Protein AF-A0A3C0TKI7-F1 (afdb_monomer_lite)

Sequence (206 aa):
MKRNTVYLILVMMAVGLGTLFLMPREASPLIASHECSYCHGVHGAPGPALLKEAQVETLCLTCHGPGGTSTLKADVHTNAARSDYPPFRISCRGCHDPHDNLPNWLGGTNIKLVGSEQDTTGYARITTPNSGIRDVVYESRGTDAGEPSLHSFADNDEDGNTVYDGVCETCHTLTRHHHNNPTGDHSHHVGETCTRCHDHLDGFLR

Radius of gyration: 24.2 Å; chains: 1; bounding box: 83×35×82 Å

Structure (mmCIF, N/CA/C/O backbone):
data_AF-A0A3C0TKI7-F1
#
_entry.id   AF-A0A3C0TKI7-F1
#
loop_
_atom_site.group_PDB
_atom_site.id
_atom_site.type_symbol
_atom_site.label_atom_id
_atom_site.label_alt_id
_atom_site.label_comp_id
_atom_site.label_asym_id
_atom_site.label_entity_id
_atom_site.label_seq_id
_atom_site.pdbx_PDB_ins_code
_atom_site.Cartn_x
_atom_site.Cartn_y
_atom_site.Cartn_z
_atom_site.occupancy
_atom_site.B_iso_or_equiv
_atom_site.auth_seq_id
_atom_site.auth_comp_id
_atom_site.auth_asym_id
_atom_site.auth_atom_id
_atom_site.pdbx_PDB_model_num
ATOM 1 N N . MET A 1 1 ? 62.027 -9.434 60.470 1.00 43.53 1 MET A N 1
ATOM 2 C CA . MET A 1 1 ? 61.682 -10.076 59.180 1.00 43.53 1 MET A CA 1
ATOM 3 C C . MET A 1 1 ? 60.194 -9.877 58.926 1.00 43.53 1 MET A C 1
ATOM 5 O O . MET A 1 1 ? 59.386 -10.403 59.678 1.00 43.53 1 MET A O 1
ATOM 9 N N . LYS A 1 2 ? 59.840 -9.014 57.966 1.00 35.16 2 LYS A N 1
ATOM 10 C CA . LYS A 1 2 ? 58.458 -8.606 57.662 1.00 35.16 2 LYS A CA 1
ATOM 11 C C . LYS A 1 2 ? 57.808 -9.643 56.732 1.00 35.16 2 LYS A C 1
ATOM 13 O O . LYS A 1 2 ? 58.386 -9.965 55.700 1.00 35.16 2 LYS A O 1
ATOM 18 N N . ARG A 1 3 ? 56.635 -10.172 57.106 1.00 43.03 3 ARG A N 1
ATOM 19 C CA . ARG A 1 3 ? 55.764 -10.989 56.239 1.00 43.03 3 ARG A CA 1
ATOM 20 C C . ARG A 1 3 ? 54.950 -10.035 55.362 1.00 43.03 3 ARG A C 1
ATOM 22 O O . ARG A 1 3 ? 54.169 -9.254 55.895 1.00 43.03 3 ARG A O 1
ATOM 29 N N . ASN A 1 4 ? 55.157 -10.087 54.047 1.00 40.91 4 ASN A N 1
ATOM 30 C CA . ASN A 1 4 ? 54.335 -9.376 53.069 1.00 40.91 4 ASN A CA 1
ATOM 31 C C . ASN A 1 4 ? 53.051 -10.173 52.817 1.00 40.91 4 ASN A C 1
ATOM 33 O O . ASN A 1 4 ? 53.094 -11.272 52.266 1.00 40.91 4 ASN A O 1
ATOM 37 N N . THR A 1 5 ? 51.918 -9.609 53.220 1.00 48.53 5 THR A N 1
ATOM 38 C CA . THR A 1 5 ? 50.580 -10.103 52.886 1.00 48.53 5 THR A CA 1
ATOM 39 C C . THR A 1 5 ? 50.217 -9.607 51.488 1.00 48.53 5 THR A C 1
ATOM 41 O O . THR A 1 5 ? 50.116 -8.403 51.266 1.00 48.53 5 THR A O 1
ATOM 44 N N . VAL A 1 6 ? 50.047 -10.528 50.539 1.00 47.22 6 VAL A N 1
ATOM 45 C CA . VAL A 1 6 ? 49.522 -10.238 49.198 1.00 47.22 6 VAL A CA 1
ATOM 46 C C . VAL A 1 6 ? 47.999 -10.157 49.301 1.00 47.22 6 VAL A C 1
ATOM 48 O O . VAL A 1 6 ? 47.355 -11.133 49.678 1.00 47.22 6 VAL A O 1
ATOM 51 N N . TYR A 1 7 ? 47.426 -8.990 49.002 1.0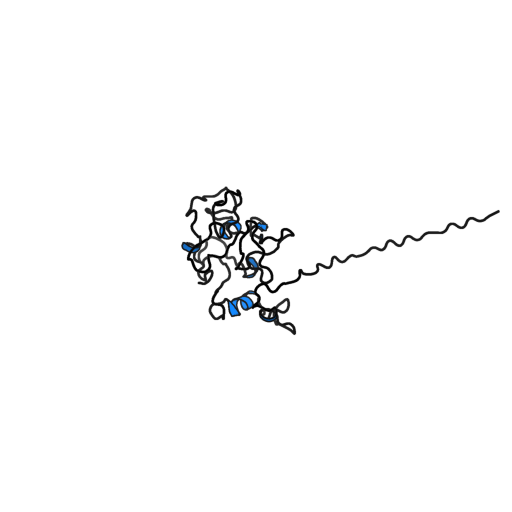0 44.41 7 TYR A N 1
ATOM 52 C CA . TYR A 1 7 ? 45.979 -8.803 48.893 1.00 44.41 7 TYR A CA 1
ATOM 53 C C . TYR A 1 7 ? 45.503 -9.314 47.529 1.00 44.41 7 TYR A C 1
ATOM 55 O O . TYR A 1 7 ? 45.918 -8.809 46.488 1.00 44.41 7 TYR A O 1
ATOM 63 N N . LEU A 1 8 ? 44.639 -10.329 47.542 1.00 42.28 8 LEU A N 1
ATOM 64 C CA . LEU A 1 8 ? 43.962 -10.849 46.359 1.00 42.28 8 LEU A CA 1
ATOM 65 C C . LEU A 1 8 ? 42.810 -9.888 46.008 1.00 42.28 8 LEU A C 1
ATOM 67 O O . LEU A 1 8 ? 41.796 -9.858 46.703 1.00 42.28 8 LEU A O 1
ATOM 71 N N . ILE A 1 9 ? 42.973 -9.066 44.970 1.00 49.12 9 ILE A N 1
ATOM 72 C CA . ILE A 1 9 ? 41.889 -8.227 44.438 1.00 49.12 9 ILE A CA 1
ATOM 73 C C . ILE A 1 9 ? 41.001 -9.120 43.570 1.00 49.12 9 ILE A C 1
ATOM 75 O O . ILE A 1 9 ? 41.398 -9.561 42.494 1.00 49.12 9 ILE A O 1
ATOM 79 N N . LEU A 1 10 ? 39.804 -9.412 44.070 1.00 42.06 10 LEU A N 1
ATOM 80 C CA . LEU A 1 10 ? 38.787 -10.195 43.380 1.00 42.06 10 LEU A CA 1
ATOM 81 C C . LEU A 1 10 ? 38.035 -9.258 42.421 1.00 42.06 10 LEU A C 1
ATOM 83 O O . LEU A 1 10 ? 37.191 -8.470 42.840 1.00 42.06 10 LEU A O 1
ATOM 87 N N . VAL A 1 11 ? 38.389 -9.295 41.135 1.00 47.41 11 VAL A N 1
ATOM 88 C CA . VAL A 1 11 ? 37.681 -8.556 40.079 1.00 47.41 11 VAL A CA 1
ATOM 89 C C . VAL A 1 11 ? 36.361 -9.277 39.805 1.00 47.41 11 VAL A C 1
ATOM 91 O O . VAL A 1 11 ? 36.330 -10.304 39.131 1.00 47.41 11 VAL A O 1
ATOM 94 N N . MET A 1 12 ? 35.263 -8.756 40.351 1.00 44.44 12 MET A N 1
ATOM 95 C CA . MET A 1 12 ? 33.914 -9.149 39.945 1.00 44.44 12 MET A CA 1
ATOM 96 C C . MET A 1 12 ? 33.647 -8.611 38.535 1.00 44.44 12 MET A C 1
ATOM 98 O O . MET A 1 12 ? 33.295 -7.447 38.361 1.00 44.44 12 MET A O 1
ATOM 102 N N . MET A 1 13 ? 33.824 -9.457 37.517 1.00 43.12 13 MET A N 1
ATOM 103 C CA . MET A 1 13 ? 33.248 -9.213 36.195 1.00 43.12 13 MET A CA 1
ATOM 104 C C . MET A 1 13 ? 31.728 -9.340 36.308 1.00 43.12 13 MET A C 1
ATOM 106 O O . MET A 1 13 ? 31.177 -10.439 36.281 1.00 43.12 13 MET A O 1
ATOM 110 N N . ALA A 1 14 ? 31.046 -8.206 36.456 1.00 47.94 14 ALA A N 1
ATOM 111 C CA . ALA A 1 14 ? 29.610 -8.129 36.259 1.00 47.94 14 ALA A CA 1
ATOM 112 C C . ALA A 1 14 ? 29.320 -8.395 34.774 1.00 47.94 14 ALA A C 1
ATOM 114 O O . ALA A 1 14 ? 29.446 -7.508 33.932 1.00 47.94 14 ALA A O 1
ATOM 115 N N . VAL A 1 15 ? 28.958 -9.637 34.446 1.00 47.38 15 VAL A N 1
ATOM 116 C CA . VAL A 1 15 ? 28.330 -9.968 33.166 1.00 47.38 15 VAL A CA 1
ATOM 117 C C . VAL A 1 15 ? 26.931 -9.367 33.217 1.00 47.38 15 VAL A C 1
ATOM 119 O O . VAL A 1 15 ? 25.979 -9.991 33.683 1.00 47.38 15 VAL A O 1
ATOM 122 N N . GLY A 1 16 ? 26.822 -8.104 32.812 1.00 45.84 16 GLY A N 1
ATOM 123 C CA . GLY A 1 16 ? 25.539 -7.486 32.535 1.00 45.84 16 GLY A CA 1
ATOM 124 C C . GL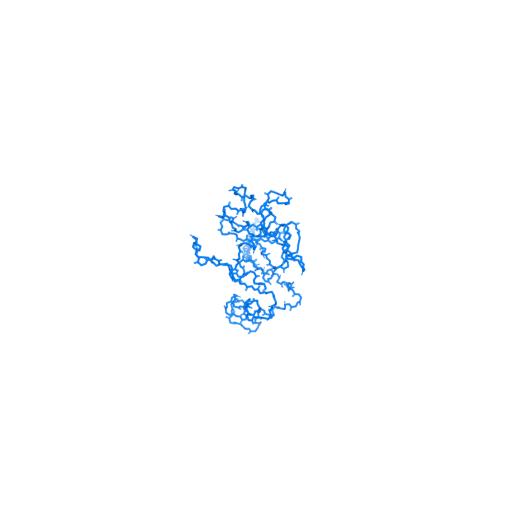Y A 1 16 ? 24.909 -8.228 31.366 1.00 45.84 16 GLY A C 1
ATOM 125 O O . GLY A 1 16 ? 25.233 -7.952 30.214 1.00 45.84 16 GLY A O 1
ATOM 126 N N . LEU A 1 17 ? 24.014 -9.173 31.657 1.00 52.97 17 LEU A N 1
ATOM 127 C CA . LEU A 1 17 ? 22.972 -9.579 30.722 1.00 52.97 17 LEU A CA 1
ATOM 128 C C . LEU A 1 17 ? 22.080 -8.354 30.503 1.00 52.97 17 LEU A C 1
ATOM 130 O O . LEU A 1 17 ? 21.022 -8.213 31.109 1.00 52.97 17 LEU A O 1
ATOM 134 N N . GLY A 1 18 ? 22.551 -7.430 29.668 1.00 47.22 18 GLY A N 1
ATOM 135 C CA . GLY A 1 18 ? 21.705 -6.440 29.036 1.00 47.22 18 GLY A CA 1
ATOM 136 C C . GLY A 1 18 ? 20.774 -7.207 28.118 1.00 47.22 18 GLY A C 1
ATOM 137 O O . GLY A 1 18 ? 21.080 -7.414 26.948 1.00 47.22 18 GLY A O 1
ATOM 138 N N . THR A 1 19 ? 19.656 -7.687 28.660 1.00 55.84 19 THR A N 1
ATOM 139 C CA . THR A 1 19 ? 18.483 -7.963 27.845 1.00 55.84 19 THR A CA 1
ATOM 140 C C . THR A 1 19 ? 18.213 -6.667 27.109 1.00 55.84 19 THR A C 1
ATOM 142 O O . THR A 1 19 ? 17.826 -5.673 27.727 1.00 55.84 19 THR A O 1
ATOM 145 N N . LEU A 1 20 ? 18.522 -6.659 25.816 1.00 55.06 20 LEU A N 1
ATOM 146 C CA . LEU A 1 20 ? 18.122 -5.616 24.898 1.00 55.06 20 LEU A CA 1
ATOM 147 C C . LEU A 1 20 ? 16.591 -5.632 24.928 1.00 55.06 20 LEU A C 1
ATOM 149 O O . LEU A 1 20 ? 15.947 -6.399 24.217 1.00 55.06 20 LEU A O 1
ATOM 153 N N . PHE A 1 21 ? 16.009 -4.884 25.865 1.00 50.72 21 PHE A N 1
ATOM 154 C CA . PHE A 1 21 ? 14.591 -4.602 25.866 1.00 50.72 21 PHE A CA 1
ATOM 155 C C . PHE A 1 21 ? 14.374 -3.781 24.605 1.00 50.72 21 PHE A C 1
ATOM 157 O O . PHE A 1 21 ? 14.676 -2.591 24.568 1.00 50.72 21 PHE A O 1
ATOM 164 N N . LEU A 1 22 ? 13.924 -4.457 23.550 1.00 51.91 22 LEU A N 1
ATOM 165 C CA . LEU A 1 22 ? 13.293 -3.828 22.405 1.00 51.91 22 LEU A CA 1
ATOM 166 C C . LEU A 1 22 ? 12.053 -3.131 22.963 1.00 51.91 22 LEU A C 1
ATOM 168 O O . LEU A 1 22 ? 10.988 -3.736 23.074 1.00 51.91 22 LEU A O 1
ATOM 172 N N . MET A 1 23 ? 12.227 -1.896 23.433 1.00 49.53 23 MET A N 1
ATOM 173 C CA . MET A 1 23 ? 11.104 -1.040 23.764 1.00 49.53 23 MET A CA 1
ATOM 174 C C . MET A 1 23 ? 10.333 -0.863 22.457 1.00 49.53 23 MET A C 1
ATOM 176 O O . MET A 1 23 ? 10.927 -0.404 21.477 1.00 49.53 23 MET A O 1
ATOM 180 N N . PRO A 1 24 ? 9.063 -1.296 22.383 1.00 56.50 24 PRO A N 1
ATOM 181 C CA . PRO A 1 24 ? 8.265 -1.006 21.208 1.00 56.50 24 PRO A CA 1
ATOM 182 C C . PRO A 1 24 ? 8.235 0.513 21.035 1.00 56.50 24 PRO A C 1
ATOM 184 O O . PRO A 1 24 ? 8.101 1.241 22.021 1.00 56.50 24 PRO A O 1
ATOM 187 N N . ARG A 1 25 ? 8.418 0.982 19.795 1.00 60.03 25 ARG A N 1
ATOM 188 C CA . ARG A 1 25 ? 8.324 2.409 19.473 1.00 60.03 25 ARG A CA 1
ATOM 189 C C . ARG A 1 25 ? 7.004 2.973 20.002 1.00 60.03 25 ARG A C 1
ATOM 191 O O . ARG A 1 25 ? 5.977 2.292 19.948 1.00 60.03 25 ARG A O 1
ATOM 198 N N . GLU A 1 26 ? 7.053 4.197 20.516 1.00 58.22 26 GLU A N 1
ATOM 199 C CA . GLU A 1 26 ? 5.871 4.961 20.920 1.00 58.22 26 GLU A CA 1
ATOM 200 C C . GLU A 1 26 ? 4.886 5.001 19.738 1.00 58.22 26 GLU A C 1
ATOM 202 O O . GLU A 1 26 ? 5.193 5.556 18.684 1.00 58.22 26 GLU A O 1
ATOM 207 N N . ALA A 1 27 ? 3.717 4.377 19.886 1.00 58.41 27 ALA A N 1
ATOM 208 C CA . ALA A 1 27 ? 2.659 4.468 18.888 1.00 58.41 27 ALA A CA 1
ATOM 209 C C . ALA A 1 27 ? 1.959 5.823 19.052 1.00 58.41 27 ALA A C 1
ATOM 211 O O . ALA A 1 27 ? 1.333 6.080 20.081 1.00 58.41 27 ALA A O 1
ATOM 212 N N . SER A 1 28 ? 2.067 6.694 18.049 1.00 57.34 28 SER A N 1
ATOM 213 C CA . SER A 1 28 ? 1.369 7.984 18.041 1.00 57.34 28 SER A CA 1
ATOM 214 C C . SER A 1 28 ? 0.007 7.852 17.349 1.00 57.34 28 SER A C 1
ATOM 216 O O . SER A 1 28 ? -0.090 7.160 16.334 1.00 57.34 28 SER A O 1
ATOM 218 N N . PRO A 1 29 ? -1.062 8.505 17.844 1.00 54.53 29 PRO A N 1
ATOM 219 C CA . PRO A 1 29 ? -2.330 8.557 17.125 1.00 54.53 29 PRO A CA 1
ATOM 220 C C . PRO A 1 29 ? -2.148 9.374 15.839 1.00 54.53 29 PRO A C 1
ATOM 222 O O . PRO A 1 29 ? -1.987 10.591 15.866 1.00 54.53 29 PRO A O 1
ATOM 225 N N . LEU A 1 30 ? -2.154 8.682 14.703 1.00 60.19 30 LEU A N 1
ATOM 226 C CA . LEU A 1 30 ? -1.836 9.245 13.381 1.00 60.19 30 LEU A CA 1
ATOM 227 C C . LEU A 1 30 ? -2.917 10.096 12.767 1.00 60.19 30 LEU A C 1
ATOM 229 O O . LEU A 1 30 ? -2.659 10.960 11.934 1.00 60.19 30 LEU A O 1
ATOM 233 N N . ILE A 1 31 ? -4.141 9.823 13.181 1.00 63.94 31 ILE A N 1
ATOM 234 C CA . ILE A 1 31 ? -5.304 10.595 12.816 1.00 63.94 31 ILE A CA 1
ATOM 235 C C . ILE A 1 31 ? -5.872 11.051 14.145 1.00 63.94 31 ILE A C 1
ATOM 237 O O . ILE A 1 31 ? -6.239 10.220 14.971 1.00 63.94 31 ILE A O 1
ATOM 241 N N . ALA A 1 32 ? -5.952 12.364 14.357 1.00 60.50 32 ALA A N 1
ATOM 242 C CA . ALA A 1 32 ? -6.434 12.938 15.614 1.00 60.50 32 ALA A CA 1
ATOM 243 C C . ALA A 1 32 ? -7.835 12.427 16.021 1.00 60.50 32 ALA A C 1
ATOM 245 O O . ALA A 1 32 ? -8.201 12.500 17.188 1.00 60.50 32 ALA A O 1
ATOM 246 N N . SER A 1 33 ? -8.612 11.895 15.068 1.00 62.78 33 SER A N 1
ATOM 247 C CA . SER A 1 33 ? -9.925 11.287 15.297 1.00 62.78 33 SER A CA 1
ATOM 248 C C . SER A 1 33 ? -9.904 9.793 15.663 1.00 62.78 33 SER A C 1
ATOM 250 O O . SER A 1 33 ? -10.943 9.276 16.063 1.00 62.78 33 SER A O 1
ATOM 252 N N . HIS A 1 34 ? -8.780 9.086 15.509 1.00 75.94 34 HIS A N 1
ATOM 253 C CA . HIS A 1 34 ? -8.651 7.655 15.805 1.00 75.94 34 HIS A CA 1
ATOM 254 C C . HIS A 1 34 ? -7.815 7.438 17.067 1.00 75.94 34 HIS A C 1
ATOM 256 O O . HIS A 1 34 ? -6.590 7.337 17.033 1.00 75.94 34 HIS A O 1
ATOM 262 N N . GLU A 1 35 ? -8.503 7.341 18.199 1.00 84.62 35 GLU A N 1
ATOM 263 C CA . GLU A 1 35 ? -7.905 6.911 19.462 1.00 84.62 35 GLU A CA 1
ATOM 264 C C . GLU A 1 35 ? -7.487 5.431 19.419 1.00 84.62 35 GLU A C 1
ATOM 266 O O . GLU A 1 35 ? -8.056 4.619 18.685 1.00 84.62 35 GLU A O 1
ATOM 271 N N . CYS A 1 36 ? -6.567 5.032 20.302 1.00 87.69 36 CYS A N 1
ATOM 272 C CA . CYS A 1 36 ? -6.122 3.638 20.434 1.00 87.69 36 CYS A CA 1
ATOM 273 C C . CYS A 1 36 ? -7.302 2.671 20.642 1.00 87.69 36 CYS A C 1
ATOM 275 O O . CYS A 1 36 ? -7.278 1.524 20.196 1.00 87.69 36 CYS A O 1
ATOM 277 N N . SER A 1 37 ? -8.356 3.154 21.306 1.00 89.38 37 SER A N 1
ATOM 278 C CA . SER A 1 37 ? -9.568 2.407 21.624 1.00 89.38 37 SER A CA 1
ATOM 279 C C . SER A 1 37 ? -10.404 2.040 20.395 1.00 89.38 37 SER A C 1
ATOM 281 O O . SER A 1 37 ? -11.243 1.152 20.499 1.00 89.38 37 SER A O 1
ATOM 283 N N . TYR A 1 38 ? -10.202 2.656 19.227 1.00 88.56 38 TYR A N 1
ATOM 284 C CA . TYR A 1 38 ? -10.913 2.261 18.004 1.00 88.56 38 TYR A CA 1
ATOM 285 C C . TYR A 1 38 ? -10.521 0.855 17.560 1.00 88.56 38 TYR A C 1
ATOM 287 O O . TYR A 1 38 ? -11.386 0.066 17.184 1.00 88.56 38 TYR A O 1
ATOM 295 N N . CYS A 1 39 ? -9.237 0.528 17.692 1.00 90.25 39 CYS A N 1
ATOM 296 C CA . CYS A 1 39 ? -8.680 -0.759 17.297 1.00 90.25 39 CYS A CA 1
ATOM 297 C C . CYS A 1 39 ? -8.507 -1.707 18.490 1.00 90.25 39 CYS A C 1
ATOM 299 O O . CYS A 1 39 ? -8.711 -2.914 18.348 1.00 90.25 39 CYS A O 1
ATOM 301 N N . HIS A 1 40 ? -8.168 -1.170 19.667 1.00 92.81 40 HIS A N 1
ATOM 302 C CA . HIS A 1 40 ? -7.791 -1.959 20.836 1.00 92.81 40 HIS A CA 1
ATOM 303 C C . HIS A 1 40 ? -8.851 -1.969 21.952 1.00 92.81 40 HIS A C 1
ATOM 305 O O . HIS A 1 40 ? -9.453 -0.951 22.292 1.00 92.81 40 HIS A O 1
ATOM 311 N N . GLY A 1 41 ? -9.053 -3.132 22.574 1.00 95.12 41 GLY A N 1
ATOM 312 C CA . GLY A 1 41 ? -9.821 -3.322 23.805 1.00 95.12 41 GLY A CA 1
ATOM 313 C C . GLY A 1 41 ? -8.902 -3.339 25.027 1.00 95.12 41 GLY A C 1
ATOM 314 O O . GLY A 1 41 ? -8.395 -4.388 25.414 1.00 95.12 41 GLY A O 1
ATOM 315 N N . VAL A 1 42 ? -8.696 -2.182 25.660 1.00 88.25 42 VAL A N 1
ATOM 316 C CA . VAL A 1 42 ? -7.666 -1.977 26.707 1.00 88.25 42 VAL A CA 1
ATOM 317 C C . VAL A 1 42 ? -7.862 -2.783 28.001 1.00 88.25 42 VAL A C 1
ATOM 319 O O . VAL A 1 42 ? -6.918 -2.950 28.764 1.00 88.25 42 VAL A O 1
ATOM 322 N N . HIS A 1 43 ? -9.062 -3.312 28.248 1.00 93.06 43 HIS A N 1
ATOM 323 C CA . HIS A 1 43 ? -9.358 -4.184 29.396 1.00 93.06 43 HIS A CA 1
ATOM 324 C C . HIS A 1 43 ? -9.515 -5.663 29.014 1.00 93.06 43 HIS A C 1
ATOM 326 O O . HIS A 1 43 ? -9.847 -6.490 29.860 1.00 93.06 43 HIS A O 1
ATOM 332 N N . GLY A 1 44 ? -9.298 -5.997 27.743 1.00 92.88 44 GLY A N 1
ATOM 333 C CA . GLY A 1 44 ? -9.510 -7.327 27.191 1.00 92.88 44 GLY A CA 1
ATOM 334 C C . GLY A 1 44 ? -10.123 -7.239 25.802 1.00 92.88 44 GLY A C 1
ATOM 335 O O . GLY A 1 44 ? -11.028 -6.440 25.555 1.00 92.88 44 GLY A O 1
ATOM 336 N N . ALA A 1 45 ? -9.621 -8.068 24.894 1.00 96.00 45 ALA A N 1
ATOM 337 C CA . ALA A 1 45 ? -10.099 -8.134 23.526 1.00 96.00 45 ALA A CA 1
ATOM 338 C C . ALA A 1 45 ? -9.911 -9.554 22.964 1.00 96.00 45 ALA A C 1
ATOM 340 O O . ALA A 1 45 ? -9.063 -10.295 23.470 1.00 96.00 45 ALA A O 1
ATOM 341 N N . PRO A 1 46 ? -10.692 -9.950 21.947 1.00 95.00 46 PRO A N 1
ATOM 342 C CA . PRO A 1 46 ? -10.620 -11.291 21.372 1.00 95.00 46 PRO A CA 1
ATOM 343 C C . PRO A 1 46 ? -9.384 -11.511 20.487 1.00 95.00 46 PRO A C 1
ATOM 345 O O . PRO A 1 46 ? -8.994 -12.657 20.274 1.00 95.00 46 PRO A O 1
ATOM 348 N N . GLY A 1 47 ? -8.788 -10.445 19.9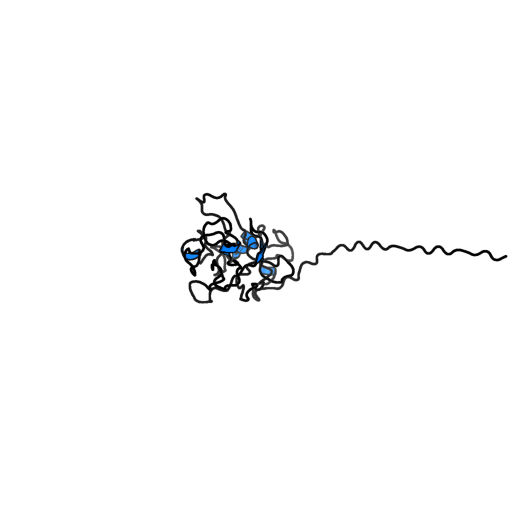48 1.00 94.25 47 GLY A N 1
ATOM 349 C CA . GLY A 1 47 ? -7.646 -10.517 19.043 1.00 94.25 47 GLY A CA 1
ATOM 350 C C . GLY A 1 47 ? -6.277 -10.438 19.724 1.00 94.25 47 GLY A C 1
ATOM 351 O O . GLY A 1 47 ? -6.158 -10.062 20.896 1.00 94.25 47 GLY A O 1
ATOM 352 N N . PRO A 1 48 ? -5.203 -10.748 18.975 1.00 90.31 48 PRO A N 1
ATOM 353 C CA . PRO A 1 48 ? -3.833 -10.571 19.451 1.00 90.31 48 PRO A CA 1
ATOM 354 C C . PRO A 1 48 ? -3.561 -9.097 19.769 1.00 90.31 48 PRO A C 1
ATOM 356 O O . PRO A 1 48 ? -4.188 -8.217 19.190 1.00 90.31 48 PRO A O 1
ATOM 359 N N . ALA A 1 49 ? -2.624 -8.818 20.681 1.00 91.12 49 ALA A N 1
ATOM 360 C CA . ALA A 1 49 ? -2.267 -7.448 21.080 1.00 91.12 49 ALA A CA 1
ATOM 361 C C . ALA A 1 49 ? -3.486 -6.567 21.443 1.00 91.12 49 ALA A C 1
ATOM 363 O O . ALA A 1 49 ? -3.503 -5.366 21.179 1.00 91.12 49 ALA A O 1
ATOM 364 N N . LEU A 1 50 ? -4.515 -7.176 22.043 1.00 94.69 50 LEU A N 1
ATOM 365 C CA . LEU A 1 50 ? -5.760 -6.519 22.439 1.00 94.69 50 LEU A CA 1
ATOM 366 C C . LEU A 1 50 ? -6.577 -5.944 21.272 1.00 94.69 50 LEU A C 1
ATOM 368 O O . LEU A 1 50 ? -7.321 -4.995 21.486 1.00 94.69 50 LEU A O 1
ATOM 372 N N . LEU A 1 51 ? -6.494 -6.484 20.055 1.00 94.38 51 LEU A N 1
ATOM 373 C CA . LEU A 1 51 ? -7.384 -6.053 18.971 1.00 94.38 51 LEU A CA 1
ATOM 374 C C . LEU A 1 51 ? -8.844 -6.442 19.253 1.00 94.38 51 LEU A C 1
ATOM 376 O O . LEU A 1 51 ? -9.131 -7.557 19.692 1.00 94.38 51 LEU A O 1
ATOM 380 N N . LYS A 1 52 ? -9.776 -5.521 18.981 1.00 95.19 52 LYS A N 1
ATOM 381 C CA . LYS A 1 52 ? -11.223 -5.709 19.206 1.00 95.19 52 LYS A CA 1
ATOM 382 C C . LYS A 1 52 ? -11.842 -6.841 18.392 1.00 95.19 52 LYS A C 1
ATOM 384 O O . LYS A 1 52 ? -12.851 -7.388 18.818 1.00 95.19 52 LYS A O 1
ATOM 389 N N . GLU A 1 53 ? -11.216 -7.210 17.282 1.00 96.31 53 GLU A N 1
ATOM 390 C CA . GLU A 1 53 ? -11.607 -8.349 16.457 1.00 96.31 53 GLU A CA 1
ATOM 391 C C . GLU A 1 53 ? -10.544 -9.444 16.509 1.00 96.31 53 GLU A C 1
ATOM 393 O O . GLU A 1 53 ? -9.353 -9.170 16.662 1.00 96.31 53 GLU A O 1
ATOM 398 N N . ALA A 1 54 ? -10.969 -10.696 16.330 1.00 95.06 54 ALA A N 1
ATOM 399 C CA . ALA A 1 54 ? -10.069 -11.851 16.353 1.00 95.06 54 ALA A CA 1
ATOM 400 C C . ALA A 1 54 ? -9.038 -11.841 15.205 1.00 95.06 54 ALA A C 1
ATOM 402 O O . ALA A 1 54 ? -7.956 -12.412 15.336 1.00 95.06 54 ALA A O 1
ATOM 403 N N . GLN A 1 55 ? -9.378 -11.201 14.082 1.00 93.44 55 GLN A N 1
ATOM 404 C CA . GLN A 1 55 ? -8.546 -11.100 12.884 1.00 93.44 55 GLN A CA 1
ATOM 405 C C . GLN A 1 55 ? -8.343 -9.630 12.509 1.00 93.44 55 GLN A C 1
ATOM 407 O O . GLN A 1 55 ? -9.271 -8.824 12.593 1.00 93.44 55 GLN A O 1
ATOM 412 N N . VAL A 1 56 ? -7.129 -9.295 12.064 1.00 90.56 56 VAL A N 1
ATOM 413 C CA . VAL A 1 56 ? -6.743 -7.924 11.694 1.00 90.56 56 VAL A CA 1
ATOM 414 C C . VAL A 1 56 ? -7.617 -7.403 10.557 1.00 90.56 56 VAL A C 1
ATOM 416 O O . VAL A 1 56 ? -8.117 -6.288 10.624 1.00 90.56 56 VAL A O 1
ATOM 419 N N . GLU A 1 57 ? -7.834 -8.211 9.525 1.00 91.12 57 GLU A N 1
ATOM 420 C CA . GLU A 1 57 ? -8.625 -7.818 8.363 1.00 91.12 57 GLU A CA 1
ATOM 421 C C . GLU A 1 57 ? -10.075 -7.557 8.751 1.00 91.12 57 GLU A C 1
ATOM 423 O O . GLU A 1 57 ? -10.652 -6.567 8.314 1.00 91.12 57 GLU A O 1
ATOM 428 N N . THR A 1 58 ? -10.649 -8.391 9.625 1.00 93.12 58 THR A N 1
ATOM 429 C CA . THR A 1 58 ? -11.996 -8.157 10.153 1.00 93.12 58 THR A CA 1
ATOM 430 C C . THR A 1 58 ? -12.073 -6.804 10.845 1.00 93.12 58 THR A C 1
ATOM 432 O O . THR A 1 58 ? -13.000 -6.054 10.557 1.00 93.12 58 THR A O 1
ATOM 435 N N . LEU A 1 59 ? -11.078 -6.450 11.670 1.00 93.56 59 LEU A N 1
ATOM 436 C CA . LEU A 1 59 ? -11.019 -5.143 12.324 1.00 93.56 59 LEU A CA 1
ATOM 437 C C . LEU A 1 59 ? -11.041 -3.998 11.310 1.00 93.56 59 LEU A C 1
ATOM 439 O O . LEU A 1 59 ? -11.896 -3.119 11.405 1.00 93.56 59 LEU A O 1
ATOM 443 N N . CYS A 1 60 ? -10.138 -4.020 10.326 1.00 91.31 60 CYS A N 1
ATOM 444 C CA . CYS A 1 60 ? -10.057 -2.981 9.298 1.00 91.31 60 CYS A CA 1
ATOM 445 C C . CYS A 1 60 ? -11.381 -2.861 8.528 1.00 91.31 60 CYS A C 1
ATOM 447 O O . CYS A 1 60 ? -11.885 -1.759 8.296 1.00 91.31 60 CYS A O 1
ATOM 449 N N . LEU A 1 61 ? -11.980 -4.002 8.181 1.00 91.38 61 LEU A N 1
ATOM 450 C CA . LEU A 1 61 ? -13.202 -4.072 7.389 1.00 91.38 61 LEU A CA 1
ATOM 451 C C . LEU A 1 61 ? -14.472 -3.713 8.176 1.00 91.38 61 LEU A C 1
ATOM 453 O O . LEU A 1 61 ? -15.484 -3.412 7.544 1.00 91.38 61 LEU A O 1
ATOM 457 N N . THR A 1 62 ? -14.437 -3.638 9.513 1.00 92.50 62 THR A N 1
ATOM 458 C CA . THR A 1 62 ? -15.573 -3.098 10.291 1.00 92.50 62 THR A CA 1
ATOM 459 C C . THR A 1 62 ? -15.910 -1.655 9.904 1.00 92.50 62 THR A C 1
ATOM 461 O O . THR A 1 62 ? -17.078 -1.271 9.914 1.00 92.50 62 THR A O 1
ATOM 464 N N . CYS A 1 63 ? -14.903 -0.872 9.502 1.00 90.44 63 CYS A N 1
ATOM 465 C CA . CYS A 1 63 ? -15.065 0.505 9.040 1.00 90.44 63 CYS A CA 1
ATOM 466 C C . CYS A 1 63 ? -14.869 0.625 7.525 1.00 90.44 63 CYS A C 1
ATOM 468 O O . CYS A 1 63 ? -15.678 1.263 6.850 1.00 90.44 63 CYS A O 1
ATOM 470 N N . HIS A 1 64 ? -13.820 0.006 6.983 1.00 88.88 64 HIS A N 1
ATOM 471 C CA . HIS A 1 64 ? -13.424 0.149 5.578 1.00 88.88 64 HIS A CA 1
ATOM 472 C C . HIS A 1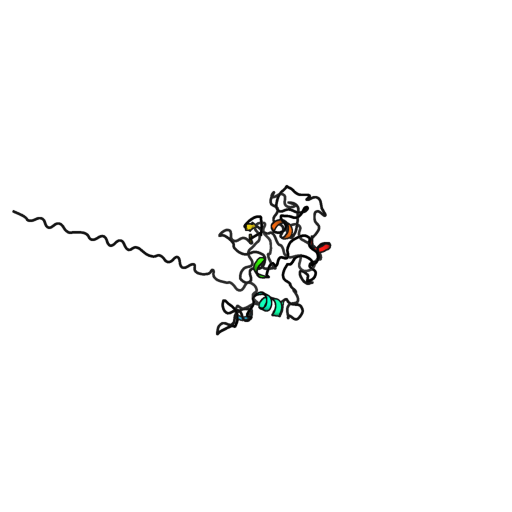 64 ? -14.061 -0.885 4.643 1.00 88.88 64 HIS A C 1
ATOM 474 O O . HIS A 1 64 ? -13.967 -0.744 3.430 1.00 88.88 64 HIS A O 1
ATOM 480 N N . GLY A 1 65 ? -14.744 -1.900 5.172 1.00 89.06 65 GLY A N 1
ATOM 481 C CA . GLY A 1 65 ? -15.441 -2.883 4.352 1.00 89.06 65 GLY A CA 1
ATOM 482 C C . GLY A 1 65 ? -16.748 -2.339 3.760 1.00 89.06 65 GLY A C 1
ATOM 483 O O . GLY A 1 65 ? -17.200 -1.243 4.130 1.00 89.06 65 GLY A O 1
ATOM 484 N N . PRO A 1 66 ? -17.414 -3.120 2.890 1.00 85.50 66 PRO A N 1
ATOM 485 C CA . PRO A 1 66 ? -18.630 -2.701 2.187 1.00 85.50 66 PRO A CA 1
ATOM 486 C C . PRO A 1 66 ? -19.744 -2.187 3.111 1.00 85.50 66 PRO A C 1
ATOM 488 O O . PRO A 1 66 ? -20.414 -1.210 2.789 1.00 85.50 66 PRO A O 1
ATOM 491 N N . GLY A 1 67 ? -19.909 -2.807 4.285 1.00 87.31 67 GLY A N 1
ATOM 492 C CA . GLY A 1 67 ? -20.899 -2.415 5.297 1.00 87.31 67 GLY A CA 1
ATOM 493 C C . GLY A 1 67 ? -20.378 -1.487 6.398 1.00 87.31 67 GLY A C 1
ATOM 494 O O . GLY A 1 67 ? -21.126 -1.172 7.320 1.00 87.31 67 GLY A O 1
ATOM 495 N N . GLY A 1 68 ? -19.106 -1.086 6.349 1.00 88.88 68 GLY A N 1
ATOM 496 C CA . GLY A 1 68 ? -18.495 -0.272 7.396 1.00 88.88 68 GLY A CA 1
ATOM 497 C C . GLY A 1 68 ? -18.848 1.216 7.320 1.00 88.88 68 GLY A C 1
ATOM 498 O O . GLY A 1 68 ? -19.472 1.684 6.367 1.00 88.88 68 GLY A O 1
ATOM 499 N N . THR A 1 69 ? -18.429 1.984 8.322 1.00 88.19 69 THR A N 1
ATOM 500 C CA . THR A 1 69 ? -18.762 3.414 8.468 1.00 88.19 69 THR A CA 1
ATOM 501 C C . THR A 1 69 ? -17.886 4.370 7.652 1.00 88.19 69 THR A C 1
ATOM 503 O O . THR A 1 69 ? -18.296 5.504 7.415 1.00 88.19 69 THR A O 1
ATOM 506 N N . SER A 1 70 ? -16.696 3.950 7.212 1.00 84.06 70 SER A N 1
ATOM 507 C CA . SER A 1 70 ? -15.769 4.794 6.445 1.00 84.06 70 SER A CA 1
ATOM 508 C C . SER A 1 70 ? -16.281 5.032 5.025 1.00 84.06 70 SER A C 1
ATOM 510 O O . SER A 1 70 ? -16.785 4.104 4.391 1.00 84.06 70 SER A O 1
ATOM 512 N N . THR A 1 71 ? -16.092 6.242 4.496 1.00 80.81 71 THR A N 1
ATOM 513 C CA . THR A 1 71 ? -16.275 6.540 3.064 1.00 80.81 71 THR A CA 1
ATOM 514 C C . THR A 1 71 ? -15.104 6.053 2.217 1.00 80.81 71 THR A C 1
ATOM 516 O O . THR A 1 71 ? -15.277 5.776 1.041 1.00 80.81 71 THR A O 1
ATOM 519 N N . LEU A 1 72 ? -13.920 5.913 2.816 1.00 78.94 72 LEU A N 1
ATOM 520 C CA . LEU A 1 72 ? -12.756 5.305 2.183 1.00 78.94 72 LEU A CA 1
ATOM 521 C C . LEU A 1 72 ? -12.882 3.801 2.342 1.00 78.94 72 LEU A C 1
ATOM 523 O O . LEU A 1 72 ? -12.569 3.267 3.409 1.00 78.94 72 LEU A O 1
ATOM 527 N N . LYS A 1 73 ? -13.401 3.131 1.329 1.00 82.06 73 LYS A N 1
ATOM 528 C CA . LYS A 1 73 ? -13.562 1.689 1.353 1.00 82.06 73 LYS A CA 1
ATOM 529 C C . LYS A 1 73 ? -12.230 1.005 0.989 1.00 82.06 73 LYS A C 1
ATOM 531 O O . LYS A 1 73 ? -11.372 1.608 0.350 1.00 82.06 73 LYS A O 1
ATOM 536 N N . ALA A 1 74 ? -12.020 -0.232 1.433 1.00 81.38 74 ALA A N 1
ATOM 537 C CA . ALA A 1 74 ? -10.805 -0.995 1.149 1.00 81.38 74 ALA A CA 1
ATOM 538 C C . ALA A 1 74 ? -11.068 -2.502 1.065 1.00 81.38 74 ALA A C 1
ATOM 540 O O . ALA A 1 74 ? -12.004 -3.005 1.688 1.00 81.38 74 ALA A O 1
ATOM 541 N N . ASP A 1 75 ? -10.175 -3.206 0.372 1.00 83.31 75 ASP A N 1
ATOM 542 C CA . ASP A 1 75 ? -10.062 -4.660 0.422 1.00 83.31 75 ASP A CA 1
ATOM 543 C C . ASP A 1 75 ? -8.587 -5.108 0.398 1.00 83.31 75 ASP A C 1
ATOM 545 O O . ASP A 1 75 ? -7.663 -4.307 0.233 1.00 83.31 75 ASP A O 1
ATOM 549 N N . VAL A 1 76 ? -8.359 -6.399 0.624 1.00 84.56 76 VAL A N 1
ATOM 550 C CA . VAL A 1 76 ? -7.062 -7.065 0.502 1.00 84.56 76 VAL A CA 1
ATOM 551 C C . VAL A 1 76 ? -6.654 -7.229 -0.958 1.00 84.56 76 VAL A C 1
ATOM 553 O O . VAL A 1 76 ? -7.474 -7.485 -1.835 1.00 84.56 76 VAL A O 1
ATOM 556 N N . HIS A 1 77 ? -5.353 -7.156 -1.227 1.00 83.19 77 HIS A N 1
ATOM 557 C CA . HIS A 1 77 ? -4.845 -7.363 -2.579 1.00 83.19 77 HIS A CA 1
ATOM 558 C C . HIS A 1 77 ? -4.691 -8.866 -2.838 1.00 83.19 77 HIS A C 1
ATOM 560 O O . HIS A 1 77 ? -3.944 -9.563 -2.143 1.00 83.19 77 HIS A O 1
ATOM 566 N N . THR A 1 78 ? -5.381 -9.361 -3.861 1.00 83.25 78 THR A N 1
ATOM 567 C CA . THR A 1 78 ? -5.267 -10.735 -4.365 1.00 83.25 78 THR A CA 1
ATOM 568 C C . THR A 1 78 ? -5.097 -10.727 -5.881 1.00 83.25 78 THR A C 1
ATOM 570 O O . THR A 1 78 ? -5.299 -9.704 -6.535 1.00 83.25 78 THR A O 1
ATOM 573 N N . ASN A 1 79 ? -4.699 -11.857 -6.463 1.00 77.38 79 ASN A N 1
ATOM 574 C CA . ASN A 1 79 ? -4.696 -11.999 -7.914 1.00 77.38 79 ASN A CA 1
ATOM 575 C C . ASN A 1 79 ? -6.127 -12.162 -8.459 1.00 77.38 79 ASN A C 1
ATOM 577 O O . ASN A 1 79 ? -7.022 -12.673 -7.791 1.00 77.38 79 ASN A O 1
ATOM 581 N N . ALA A 1 80 ? -6.335 -11.782 -9.722 1.00 73.88 80 ALA A N 1
ATOM 582 C CA . ALA A 1 80 ? -7.598 -12.042 -10.406 1.00 73.88 80 ALA A CA 1
ATOM 583 C C . ALA A 1 80 ? -7.905 -13.552 -10.457 1.00 73.88 80 ALA A C 1
ATOM 585 O O . ALA A 1 80 ? -6.998 -14.373 -10.611 1.00 73.88 80 ALA A O 1
ATOM 586 N N . ALA A 1 81 ? -9.193 -13.916 -10.442 1.00 70.25 81 ALA A N 1
ATOM 587 C CA . ALA A 1 81 ? -9.683 -15.303 -10.394 1.00 70.25 81 ALA A CA 1
ATOM 588 C C . ALA A 1 81 ? -9.203 -16.234 -11.537 1.00 70.25 81 ALA A C 1
ATOM 590 O O . ALA A 1 81 ? -9.492 -17.429 -11.518 1.00 70.25 81 ALA A O 1
ATOM 591 N N . ARG A 1 82 ? -8.502 -15.706 -12.549 1.00 73.00 82 ARG A N 1
ATOM 592 C CA . ARG A 1 82 ? -7.929 -16.443 -13.692 1.00 73.00 82 ARG A CA 1
ATOM 593 C C . ARG A 1 82 ? -6.476 -16.057 -13.982 1.00 73.00 82 ARG A C 1
ATOM 595 O O . ARG A 1 82 ? -6.050 -16.090 -15.129 1.00 73.00 82 ARG A O 1
ATOM 602 N N . SER A 1 83 ? -5.744 -15.616 -12.967 1.00 76.94 83 SER A N 1
ATOM 603 C CA . SER A 1 83 ? -4.319 -15.331 -13.111 1.00 76.94 83 SER A CA 1
ATOM 604 C C . SER A 1 83 ? -3.538 -16.605 -13.451 1.00 76.94 83 SER A C 1
ATOM 606 O O . SER A 1 83 ? -3.802 -17.661 -12.878 1.00 76.94 83 SER A O 1
ATOM 608 N N . ASP A 1 84 ? -2.543 -16.483 -14.331 1.00 81.44 84 ASP A N 1
ATOM 609 C CA . ASP A 1 84 ? -1.569 -17.549 -14.614 1.00 81.44 84 ASP A CA 1
ATOM 610 C C . ASP A 1 84 ? -0.585 -17.779 -13.447 1.00 81.44 84 ASP A C 1
ATOM 612 O O . ASP A 1 84 ? 0.183 -18.741 -13.448 1.00 81.44 84 ASP A O 1
ATOM 616 N N . TYR A 1 85 ? -0.602 -16.901 -12.437 1.00 77.31 85 TYR A N 1
ATOM 617 C CA . TYR A 1 85 ? 0.229 -16.999 -11.241 1.00 77.31 85 TYR A CA 1
ATOM 618 C C . TYR A 1 85 ? -0.539 -17.630 -10.070 1.00 77.31 85 TYR A C 1
ATOM 620 O O . TYR A 1 85 ? -1.756 -17.438 -9.957 1.00 77.31 85 TYR A O 1
ATOM 628 N N . PRO A 1 86 ? 0.156 -18.342 -9.156 1.00 83.12 86 PRO A N 1
ATOM 629 C CA . PRO A 1 86 ? -0.462 -18.893 -7.956 1.00 83.12 86 PRO A CA 1
ATOM 630 C C . PRO A 1 86 ? -1.226 -17.834 -7.146 1.00 83.12 86 PRO A C 1
ATOM 632 O O . PRO A 1 86 ? -0.778 -16.686 -7.074 1.00 83.12 86 PRO A O 1
ATOM 635 N N . PRO A 1 87 ? -2.346 -18.210 -6.498 1.00 79.75 87 PRO A N 1
ATOM 636 C CA . PRO A 1 87 ? -3.065 -17.318 -5.603 1.00 79.75 87 PRO A CA 1
ATOM 637 C C . PRO A 1 87 ? -2.163 -16.716 -4.532 1.00 79.75 87 PRO A C 1
ATOM 639 O O . PRO A 1 87 ? -1.404 -17.430 -3.874 1.00 79.75 87 PRO A O 1
ATOM 642 N N . PHE A 1 88 ? -2.290 -15.408 -4.328 1.00 81.06 88 PHE A N 1
ATOM 643 C CA . PHE A 1 88 ? -1.644 -14.702 -3.230 1.00 81.06 88 PHE A CA 1
ATOM 644 C C . PHE A 1 88 ? -2.647 -13.810 -2.505 1.00 81.06 88 PHE A C 1
ATOM 646 O O . PHE A 1 88 ? -3.715 -13.485 -3.026 1.00 81.06 88 PHE A O 1
ATOM 653 N N . ARG A 1 89 ? -2.280 -13.411 -1.288 1.00 84.62 89 ARG A N 1
ATOM 654 C CA . ARG A 1 89 ? -3.036 -12.468 -0.470 1.00 84.62 89 ARG A CA 1
ATOM 655 C C . ARG A 1 89 ? -2.066 -11.541 0.246 1.00 84.62 89 ARG A C 1
ATOM 657 O O . ARG A 1 89 ? -1.243 -12.012 1.027 1.00 84.62 89 ARG A O 1
ATOM 664 N N . ILE A 1 90 ? -2.200 -10.241 0.017 1.00 85.25 90 ILE A N 1
ATOM 665 C CA . ILE A 1 90 ? -1.549 -9.206 0.822 1.00 85.25 90 ILE A CA 1
ATOM 666 C C . ILE A 1 90 ? -2.612 -8.645 1.765 1.00 85.25 90 ILE A C 1
ATOM 668 O O . ILE A 1 90 ? -3.645 -8.138 1.326 1.00 85.25 90 ILE A O 1
ATOM 672 N N . SER A 1 91 ? -2.380 -8.794 3.070 1.00 88.19 91 SER A N 1
ATOM 673 C CA . SER A 1 91 ? -3.269 -8.259 4.103 1.00 88.19 91 SER A CA 1
ATOM 674 C C . SER A 1 91 ? -3.193 -6.735 4.168 1.00 88.19 91 SER A C 1
ATOM 676 O O . SER A 1 91 ? -2.250 -6.130 3.663 1.00 88.19 91 SER A O 1
ATOM 678 N N . CYS A 1 92 ? -4.141 -6.104 4.867 1.00 89.19 92 CYS A N 1
ATOM 679 C CA . CYS A 1 92 ? -4.147 -4.652 5.076 1.00 89.19 92 CYS A CA 1
ATOM 680 C C . CYS A 1 92 ? -2.793 -4.157 5.620 1.00 89.19 92 CYS A C 1
ATOM 682 O O . CYS A 1 92 ? -2.241 -3.182 5.127 1.00 89.19 92 CYS A O 1
ATOM 684 N N . ARG A 1 93 ? -2.213 -4.894 6.579 1.00 89.00 93 ARG A N 1
ATOM 685 C CA . ARG A 1 93 ? -0.908 -4.589 7.192 1.00 89.00 93 ARG A CA 1
ATOM 686 C C . ARG A 1 93 ? 0.307 -4.967 6.344 1.00 89.00 93 ARG A C 1
ATOM 688 O O . ARG A 1 93 ? 1.428 -4.675 6.739 1.00 89.00 93 ARG A O 1
ATOM 695 N N . GLY A 1 94 ? 0.101 -5.638 5.213 1.00 87.44 94 GLY A N 1
ATOM 696 C CA . GLY A 1 94 ? 1.164 -5.871 4.239 1.00 87.44 94 GLY A CA 1
ATOM 697 C C . GLY A 1 94 ? 1.590 -4.583 3.535 1.00 87.44 94 GLY A C 1
ATOM 698 O O . GLY A 1 94 ? 2.741 -4.473 3.124 1.00 87.44 94 GLY A O 1
ATOM 699 N N . CYS A 1 95 ? 0.683 -3.605 3.449 1.00 86.44 95 CYS A N 1
ATOM 700 C CA . CYS A 1 95 ? 0.959 -2.296 2.865 1.00 86.44 95 CYS A CA 1
ATOM 701 C C . CYS A 1 95 ? 0.751 -1.147 3.846 1.00 86.44 95 CYS A C 1
ATOM 703 O O . CYS A 1 95 ? 1.428 -0.144 3.689 1.00 86.44 95 CYS A O 1
ATOM 705 N N . HIS A 1 96 ? -0.153 -1.260 4.822 1.00 88.38 96 HIS A N 1
ATOM 706 C CA . HIS A 1 96 ? -0.509 -0.150 5.703 1.00 88.38 96 HIS A CA 1
ATOM 707 C C . HIS A 1 96 ? 0.038 -0.304 7.122 1.00 88.38 96 HIS A C 1
ATOM 709 O O . HIS A 1 96 ? -0.146 -1.352 7.750 1.00 88.38 96 HIS A O 1
ATOM 715 N N . ASP A 1 97 ? 0.616 0.760 7.671 1.00 88.06 97 ASP A N 1
ATOM 716 C CA . ASP A 1 97 ? 0.971 0.839 9.084 1.00 88.06 97 ASP A CA 1
ATOM 717 C C . ASP A 1 97 ? -0.096 1.627 9.865 1.00 88.06 97 ASP A C 1
ATOM 719 O O . ASP A 1 97 ? -0.169 2.848 9.776 1.00 88.06 97 ASP A O 1
ATOM 723 N N . PRO A 1 98 ? -0.949 0.974 10.677 1.00 85.88 98 PRO A N 1
ATOM 724 C CA . PRO A 1 98 ? -1.951 1.687 11.469 1.00 85.88 98 PRO A CA 1
ATOM 725 C C . PRO A 1 98 ? -1.332 2.530 12.597 1.00 85.88 98 PRO A C 1
ATOM 727 O O . PRO A 1 98 ? -2.052 3.279 13.257 1.00 85.88 98 PRO A O 1
ATOM 730 N N . HIS A 1 99 ? -0.030 2.371 12.850 1.00 84.75 99 HIS A N 1
ATOM 731 C CA . HIS A 1 99 ? 0.745 3.081 13.857 1.00 84.75 99 HIS A CA 1
ATOM 732 C C . HIS A 1 99 ? 1.842 3.962 13.245 1.00 84.75 99 HIS A C 1
ATOM 734 O O . HIS A 1 99 ? 2.623 4.521 14.015 1.00 84.75 99 HIS A O 1
ATOM 740 N N . ASP A 1 100 ? 1.898 4.149 11.919 1.00 80.12 100 ASP A N 1
ATOM 741 C CA . ASP A 1 100 ? 2.720 5.213 11.339 1.00 80.12 100 ASP A CA 1
ATOM 742 C C . ASP A 1 100 ? 2.214 5.790 10.003 1.00 80.12 100 ASP A C 1
ATOM 744 O O . ASP A 1 100 ? 1.468 5.167 9.259 1.00 80.12 100 ASP A O 1
ATOM 748 N N . ASN A 1 101 ? 2.631 7.016 9.702 1.00 79.75 101 ASN A N 1
ATOM 749 C CA . ASN A 1 101 ? 2.383 7.743 8.463 1.00 79.75 101 ASN A CA 1
ATOM 750 C C . ASN A 1 101 ? 3.724 8.346 8.077 1.00 79.75 101 ASN A C 1
ATOM 752 O O . ASN A 1 101 ? 3.939 9.561 8.121 1.00 79.75 101 ASN A O 1
ATOM 756 N N . LEU A 1 102 ? 4.654 7.445 7.792 1.00 81.56 102 LEU A N 1
ATOM 757 C CA . LEU A 1 102 ? 6.008 7.833 7.472 1.00 81.56 102 LEU A CA 1
ATOM 758 C C . LEU A 1 102 ? 5.997 8.634 6.176 1.00 81.56 102 LEU A C 1
ATOM 760 O O . LEU A 1 102 ? 5.262 8.284 5.242 1.00 81.56 102 LEU A O 1
ATOM 764 N N . PRO A 1 103 ? 6.815 9.690 6.094 1.00 82.50 103 PRO A N 1
ATOM 765 C CA . PRO A 1 103 ? 7.016 10.374 4.835 1.00 82.50 103 PRO A CA 1
ATOM 766 C C . PRO A 1 103 ? 7.605 9.399 3.812 1.00 82.50 103 PRO A C 1
ATOM 768 O O . PRO A 1 103 ? 8.359 8.484 4.153 1.00 82.50 103 PRO A O 1
ATOM 771 N N . ASN A 1 104 ? 7.276 9.610 2.542 1.00 83.31 104 ASN A N 1
ATOM 772 C CA . ASN A 1 104 ? 8.039 8.984 1.471 1.00 83.31 104 ASN A CA 1
ATOM 773 C C . ASN A 1 104 ? 9.415 9.682 1.347 1.00 83.31 104 ASN A C 1
ATOM 775 O O . ASN A 1 104 ? 9.607 10.796 1.846 1.00 83.31 104 ASN A O 1
ATOM 779 N N . TRP A 1 105 ? 10.377 9.022 0.706 1.00 83.88 105 TRP A N 1
ATOM 780 C CA . TRP A 1 105 ? 11.768 9.481 0.638 1.00 83.88 105 TRP A CA 1
ATOM 781 C C . TRP A 1 105 ? 12.015 10.640 -0.351 1.00 83.88 105 TRP A C 1
ATOM 783 O O . TRP A 1 105 ? 13.004 11.357 -0.196 1.00 83.88 105 TRP A O 1
ATOM 793 N N . LEU A 1 106 ? 11.108 10.867 -1.312 1.00 80.62 106 LEU A N 1
ATOM 794 C CA . LEU A 1 106 ? 11.115 12.021 -2.228 1.00 80.62 106 LEU A CA 1
ATOM 795 C C . LEU A 1 106 ? 10.466 13.281 -1.634 1.00 80.62 106 LEU A C 1
ATOM 797 O O . LEU A 1 106 ? 10.595 14.379 -2.175 1.00 80.62 106 LEU A O 1
ATOM 801 N N . GLY A 1 107 ? 9.799 13.142 -0.489 1.00 74.75 107 GLY A N 1
ATOM 802 C CA . GLY A 1 107 ? 8.908 14.155 0.053 1.00 74.75 107 GLY A CA 1
ATOM 803 C C . GLY A 1 107 ? 7.487 14.016 -0.503 1.00 74.75 107 GLY A C 1
ATOM 804 O O . GLY A 1 107 ? 7.254 13.639 -1.642 1.00 74.75 107 GLY A O 1
ATOM 805 N N . GLY A 1 108 ? 6.496 14.301 0.338 1.00 71.00 108 GLY A N 1
ATOM 806 C CA . GLY A 1 108 ? 5.085 14.151 -0.011 1.00 71.00 108 GLY A CA 1
ATOM 807 C C . GLY A 1 108 ? 4.259 13.700 1.185 1.00 71.00 108 GLY A C 1
ATOM 808 O O . GLY A 1 108 ? 4.787 13.424 2.263 1.00 71.00 108 GLY A O 1
ATOM 809 N N . THR A 1 109 ? 2.934 13.673 1.027 1.00 69.38 109 THR A N 1
ATOM 810 C CA . THR A 1 109 ? 2.028 13.264 2.110 1.00 69.38 109 THR A CA 1
ATOM 811 C C . THR A 1 109 ? 1.530 11.843 1.897 1.00 69.38 109 THR A C 1
ATOM 813 O O . THR A 1 109 ? 0.716 11.586 1.009 1.00 69.38 109 THR A O 1
ATOM 816 N N . ASN A 1 110 ? 1.932 10.941 2.786 1.00 76.00 110 ASN A N 1
ATOM 817 C CA . ASN A 1 110 ? 1.463 9.563 2.829 1.00 76.00 110 ASN A CA 1
ATOM 818 C C . ASN A 1 110 ? 0.091 9.449 3.540 1.00 76.00 110 ASN A C 1
ATOM 820 O O . ASN A 1 110 ? -0.128 8.749 4.521 1.00 76.00 110 ASN A O 1
ATOM 824 N N . ILE A 1 111 ? -0.930 10.133 3.024 1.00 71.06 111 ILE A N 1
ATOM 825 C CA . ILE A 1 111 ? -2.263 10.172 3.666 1.00 71.06 111 ILE A CA 1
ATOM 826 C C . ILE A 1 111 ? -2.969 8.805 3.782 1.00 71.06 111 ILE A C 1
ATOM 828 O O . ILE A 1 111 ? -4.077 8.727 4.314 1.00 71.06 111 ILE A O 1
ATOM 832 N N . LYS A 1 112 ? -2.389 7.746 3.209 1.00 77.31 112 LYS A N 1
ATOM 833 C CA . LYS A 1 112 ? -2.934 6.389 3.208 1.00 77.31 112 LYS A CA 1
ATOM 834 C C . LYS A 1 112 ? -2.178 5.445 4.137 1.00 77.31 112 LYS A C 1
ATOM 836 O O . LYS A 1 112 ? -2.506 4.266 4.126 1.00 77.31 112 LYS A O 1
ATOM 841 N N . LEU A 1 113 ? -1.241 5.929 4.956 1.00 83.31 113 LEU A N 1
ATOM 842 C CA . LEU A 1 113 ? -0.497 5.096 5.911 1.00 83.31 113 LEU A CA 1
ATOM 843 C C . LEU A 1 113 ? 0.288 3.964 5.224 1.00 83.31 113 LEU A C 1
ATOM 845 O O . LEU A 1 113 ? 0.401 2.875 5.770 1.00 83.31 113 LEU A O 1
ATOM 849 N N . VAL A 1 114 ? 0.724 4.165 3.980 1.00 85.62 114 VAL A N 1
ATOM 850 C CA . VAL A 1 114 ? 1.403 3.149 3.168 1.00 85.62 114 VAL A CA 1
ATOM 851 C C . VAL A 1 114 ? 2.863 3.025 3.598 1.00 85.62 114 VAL A C 1
ATOM 853 O O . VAL A 1 114 ? 3.553 4.019 3.777 1.00 85.62 114 VAL A O 1
ATOM 856 N N . GLY A 1 115 ? 3.355 1.800 3.714 1.00 87.88 115 GLY A N 1
ATOM 857 C CA . GLY A 1 115 ? 4.690 1.492 4.199 1.00 87.88 115 GLY A CA 1
ATOM 858 C C . GLY A 1 115 ? 4.779 1.476 5.721 1.00 87.88 115 GLY A C 1
ATOM 859 O O . GLY A 1 115 ? 3.892 1.923 6.439 1.00 87.88 115 GLY A O 1
ATOM 860 N N . SER A 1 116 ? 5.882 0.921 6.203 1.00 86.38 116 SER A N 1
ATOM 861 C CA . SER A 1 116 ? 6.253 0.885 7.614 1.00 86.38 116 SER A CA 1
ATOM 862 C C . SER A 1 116 ? 7.737 1.205 7.749 1.00 86.38 116 SER A C 1
ATOM 864 O O . SER A 1 116 ? 8.494 1.051 6.788 1.00 86.38 116 SER A O 1
ATOM 866 N N . GLU A 1 117 ? 8.180 1.579 8.945 1.00 77.94 117 GLU A N 1
ATOM 867 C CA . GLU A 1 117 ? 9.599 1.804 9.213 1.00 77.94 117 GLU A CA 1
ATOM 868 C C . GLU A 1 117 ? 10.268 0.428 9.309 1.00 77.94 117 GLU A C 1
ATOM 870 O O . GLU A 1 117 ? 10.144 -0.275 10.312 1.00 77.94 117 GLU A O 1
ATOM 875 N N . GLN A 1 118 ? 10.895 -0.007 8.216 1.00 81.50 118 GLN A N 1
ATOM 876 C CA . GLN A 1 118 ? 11.592 -1.298 8.144 1.00 81.50 118 GLN A CA 1
ATOM 877 C C . GLN A 1 118 ? 13.065 -1.186 8.585 1.00 81.50 118 GLN A C 1
ATOM 879 O O . GLN A 1 118 ? 13.754 -2.199 8.710 1.00 81.50 118 GLN A O 1
ATOM 884 N N . ASP A 1 119 ? 13.553 0.035 8.818 1.00 80.75 119 ASP A N 1
ATOM 885 C CA . ASP A 1 119 ? 14.908 0.374 9.254 1.00 80.75 119 ASP A CA 1
ATOM 886 C C . ASP A 1 119 ? 14.962 1.792 9.845 1.00 80.75 119 ASP A C 1
ATOM 888 O O . ASP A 1 119 ? 13.975 2.505 9.848 1.00 80.75 119 ASP A O 1
ATOM 892 N N . THR A 1 120 ? 16.126 2.241 10.315 1.00 84.19 120 THR A N 1
ATOM 893 C CA . THR A 1 120 ? 16.277 3.552 10.969 1.00 84.19 120 THR A CA 1
ATOM 894 C C . THR A 1 120 ? 16.299 4.745 9.999 1.00 84.19 120 THR A C 1
ATOM 896 O O . THR A 1 120 ? 16.873 5.780 10.341 1.00 84.19 120 THR A O 1
ATOM 899 N N . THR A 1 121 ? 15.799 4.608 8.764 1.00 86.44 121 THR A N 1
ATOM 900 C CA . THR A 1 121 ? 15.785 5.727 7.804 1.00 86.44 121 THR A CA 1
ATOM 901 C C . THR A 1 121 ? 14.661 6.725 8.062 1.00 86.44 121 THR A C 1
ATOM 903 O O . THR A 1 121 ? 14.790 7.880 7.662 1.00 86.44 121 THR A O 1
ATOM 906 N N . GLY A 1 122 ? 13.587 6.305 8.739 1.00 86.75 122 GLY A N 1
ATOM 907 C CA . GLY A 1 122 ? 12.411 7.140 8.985 1.00 86.75 122 GLY A CA 1
ATOM 908 C C . GLY A 1 122 ? 11.525 7.373 7.755 1.00 86.75 122 GLY A C 1
ATOM 909 O O . GLY A 1 122 ? 10.678 8.264 7.790 1.00 86.75 122 GLY A O 1
ATOM 910 N N . TYR A 1 123 ? 11.700 6.595 6.679 1.00 88.12 123 TYR A N 1
ATOM 911 C CA . TYR A 1 123 ? 10.876 6.672 5.468 1.00 88.12 123 TYR A CA 1
ATOM 912 C C . TYR A 1 123 ? 9.939 5.471 5.317 1.00 88.12 123 TYR A C 1
ATOM 914 O O . TYR A 1 123 ? 10.203 4.373 5.815 1.00 88.12 123 TYR A O 1
ATOM 922 N N . ALA A 1 124 ? 8.837 5.680 4.595 1.00 88.88 124 ALA A N 1
ATOM 923 C CA . ALA A 1 124 ? 7.903 4.626 4.228 1.00 88.88 124 ALA A CA 1
ATOM 924 C C . ALA A 1 124 ? 8.586 3.577 3.337 1.00 88.88 124 ALA A C 1
ATOM 926 O O . ALA A 1 124 ? 9.026 3.872 2.224 1.00 88.88 124 ALA A O 1
ATOM 927 N N . ARG A 1 125 ? 8.647 2.332 3.824 1.00 89.75 125 ARG A N 1
ATOM 928 C CA . ARG A 1 125 ? 9.227 1.191 3.104 1.00 89.75 125 ARG A CA 1
ATOM 929 C C . ARG A 1 125 ? 8.314 -0.026 3.146 1.00 89.75 125 ARG A C 1
ATOM 931 O O . ARG A 1 125 ? 7.590 -0.247 4.118 1.00 89.75 125 ARG A O 1
ATOM 938 N N . ILE A 1 126 ? 8.374 -0.850 2.104 1.00 88.75 126 ILE A N 1
ATOM 939 C CA . ILE A 1 126 ? 7.610 -2.101 2.001 1.00 88.75 126 ILE A CA 1
ATOM 940 C C . ILE A 1 126 ? 8.559 -3.268 1.740 1.00 88.75 126 ILE A C 1
ATOM 942 O O . ILE A 1 126 ? 9.519 -3.170 0.976 1.00 88.75 126 ILE A O 1
ATOM 946 N N . THR A 1 127 ? 8.278 -4.403 2.381 1.00 88.81 127 THR A N 1
ATOM 947 C CA . THR A 1 127 ? 8.933 -5.669 2.045 1.00 88.81 127 THR A CA 1
ATOM 948 C C . THR A 1 127 ? 8.275 -6.247 0.800 1.00 88.81 127 THR A C 1
ATOM 950 O O . THR A 1 127 ? 7.099 -6.606 0.819 1.00 88.81 127 THR A O 1
ATOM 953 N N . THR A 1 128 ? 9.038 -6.356 -0.281 1.00 84.44 128 THR A N 1
ATOM 954 C CA . THR A 1 128 ? 8.555 -6.906 -1.550 1.00 84.44 128 THR A CA 1
ATOM 955 C C . THR A 1 128 ? 8.787 -8.421 -1.599 1.00 84.44 128 THR A C 1
ATOM 957 O O . THR A 1 128 ? 9.783 -8.900 -1.046 1.00 84.44 128 THR A O 1
ATOM 960 N N . PRO A 1 129 ? 7.926 -9.202 -2.279 1.00 78.31 129 PRO A N 1
ATOM 961 C CA . PRO A 1 129 ? 8.062 -10.660 -2.310 1.00 78.31 129 PRO A CA 1
ATOM 962 C C . PRO A 1 129 ? 9.392 -11.162 -2.892 1.00 78.31 129 PRO A C 1
ATOM 964 O O . PRO A 1 129 ? 9.928 -12.153 -2.408 1.00 78.31 129 PRO A O 1
ATOM 967 N N . ASN A 1 130 ? 9.925 -10.483 -3.918 1.00 81.94 130 ASN A N 1
ATOM 968 C CA . ASN A 1 130 ? 11.075 -10.968 -4.697 1.00 81.94 130 ASN A CA 1
ATOM 969 C C . ASN A 1 130 ? 12.238 -9.969 -4.818 1.00 81.94 130 ASN A C 1
ATOM 971 O O . ASN A 1 130 ? 13.255 -10.309 -5.416 1.00 81.94 130 ASN A O 1
ATOM 975 N N . SER A 1 131 ? 12.115 -8.755 -4.271 1.00 85.00 131 SER A N 1
ATOM 976 C CA . SER A 1 131 ? 13.111 -7.686 -4.461 1.00 85.00 131 SER A CA 1
ATOM 977 C C . SER A 1 131 ? 13.590 -7.045 -3.155 1.00 85.00 131 SER A C 1
ATOM 979 O O . SER A 1 131 ? 14.241 -6.000 -3.201 1.00 85.00 131 SER A O 1
ATOM 981 N N . GLY A 1 132 ? 13.311 -7.675 -2.007 1.00 88.69 132 GLY A N 1
ATOM 982 C CA . GLY A 1 132 ? 13.718 -7.200 -0.683 1.00 88.69 132 GLY A CA 1
ATOM 983 C C . GLY A 1 132 ? 12.911 -5.996 -0.192 1.00 88.69 132 GLY A C 1
ATOM 984 O O . GLY A 1 132 ? 11.813 -5.729 -0.680 1.00 88.69 132 GLY A O 1
ATOM 985 N N . ILE A 1 133 ? 13.451 -5.281 0.794 1.00 90.06 133 ILE A N 1
ATOM 986 C CA . ILE A 1 133 ? 12.875 -4.022 1.285 1.00 90.06 133 ILE A CA 1
ATOM 987 C C . ILE A 1 133 ? 13.121 -2.930 0.244 1.00 90.06 133 ILE A C 1
ATOM 989 O O . ILE A 1 133 ? 14.224 -2.830 -0.300 1.00 90.06 133 ILE A O 1
ATOM 993 N N . ARG A 1 134 ? 12.095 -2.127 -0.030 1.00 89.50 134 ARG A N 1
ATOM 994 C CA . ARG A 1 134 ? 12.151 -1.018 -0.980 1.00 89.50 134 ARG A CA 1
ATOM 995 C C . ARG A 1 134 ? 11.516 0.230 -0.396 1.00 89.50 134 ARG A C 1
ATOM 997 O O . ARG A 1 134 ? 10.540 0.134 0.353 1.00 89.50 134 ARG A O 1
ATOM 1004 N N . ASP A 1 135 ? 12.087 1.369 -0.764 1.00 89.12 135 ASP A N 1
ATOM 1005 C CA . ASP A 1 135 ? 11.407 2.650 -0.667 1.00 89.12 135 ASP A CA 1
ATOM 1006 C C . ASP A 1 135 ? 10.136 2.606 -1.515 1.00 89.12 135 ASP A C 1
ATOM 1008 O O . ASP A 1 135 ? 10.109 1.962 -2.564 1.00 89.12 135 ASP A O 1
ATOM 1012 N N . VAL A 1 136 ? 9.074 3.230 -1.015 1.00 86.12 136 VAL A N 1
ATOM 1013 C CA . VAL A 1 136 ? 7.820 3.357 -1.752 1.00 86.12 136 VAL A CA 1
ATOM 1014 C C . VAL A 1 136 ? 7.402 4.814 -1.772 1.00 86.12 136 VAL A C 1
ATOM 1016 O O . VAL A 1 136 ? 7.346 5.471 -0.727 1.00 86.12 136 VAL A O 1
ATOM 1019 N N . VAL A 1 137 ? 7.087 5.316 -2.960 1.00 83.06 137 VAL A N 1
ATOM 1020 C CA . VAL A 1 137 ? 6.505 6.642 -3.122 1.00 83.06 137 VAL A CA 1
ATOM 1021 C C . VAL A 1 137 ? 5.007 6.515 -3.313 1.00 83.06 137 VAL A C 1
ATOM 1023 O O . VAL A 1 137 ? 4.485 5.695 -4.069 1.00 83.06 137 VAL A O 1
ATOM 1026 N N . TYR A 1 138 ? 4.302 7.303 -2.508 1.00 77.06 138 TYR A N 1
ATOM 1027 C CA . TYR A 1 138 ? 2.858 7.394 -2.523 1.00 77.06 138 TYR A CA 1
ATOM 1028 C C . TYR A 1 138 ? 2.458 8.782 -2.041 1.00 77.06 138 TYR A C 1
ATOM 1030 O O . TYR A 1 138 ? 2.763 9.177 -0.910 1.00 77.06 138 TYR A O 1
ATOM 1038 N N . GLU A 1 139 ? 1.778 9.535 -2.893 1.00 69.69 139 GLU A N 1
ATOM 1039 C CA . GLU A 1 139 ? 1.241 10.839 -2.539 1.00 69.69 139 GLU A CA 1
ATOM 1040 C C . GLU A 1 139 ? -0.287 10.778 -2.483 1.00 69.69 139 GLU A C 1
ATOM 1042 O O . GLU A 1 139 ? -0.952 9.939 -3.100 1.00 69.69 139 GLU A O 1
ATOM 1047 N N . SER A 1 140 ? -0.880 11.693 -1.717 1.00 58.25 140 SER A N 1
ATOM 1048 C CA . SER A 1 140 ? -2.313 11.947 -1.808 1.00 58.25 140 SER A CA 1
ATOM 1049 C C . SER A 1 140 ? -2.678 12.229 -3.262 1.00 58.25 140 SER A C 1
ATOM 1051 O O . SER A 1 140 ? -2.307 13.278 -3.784 1.00 58.25 140 SER A O 1
ATOM 1053 N N . ARG A 1 141 ? -3.501 11.366 -3.880 1.00 60.34 141 ARG A N 1
ATOM 1054 C CA . ARG A 1 141 ? -4.339 11.788 -5.013 1.00 60.34 141 ARG A CA 1
ATOM 1055 C C . ARG A 1 141 ? -4.975 13.113 -4.587 1.00 60.34 141 ARG A C 1
ATOM 1057 O O . ARG A 1 141 ? -5.565 13.160 -3.501 1.00 60.34 141 ARG A O 1
ATOM 1064 N N . GLY A 1 142 ? -4.719 14.187 -5.339 1.00 46.72 142 GLY A N 1
ATOM 1065 C CA . GLY A 1 142 ? -5.158 15.536 -4.984 1.00 46.72 142 GLY A CA 1
ATOM 1066 C C . GLY A 1 142 ? -6.615 15.475 -4.551 1.00 46.72 142 GLY A C 1
ATOM 1067 O O . GLY A 1 142 ? -7.407 14.797 -5.202 1.00 46.72 142 GLY A O 1
ATOM 1068 N N . THR A 1 143 ? -6.932 16.083 -3.411 1.00 43.59 143 THR A N 1
ATOM 1069 C CA . THR A 1 143 ? -8.121 15.781 -2.596 1.00 43.59 143 THR A CA 1
ATOM 1070 C C . THR A 1 143 ? -9.467 15.873 -3.327 1.00 43.59 143 THR A C 1
ATOM 1072 O O . THR A 1 143 ? -10.452 15.389 -2.784 1.00 43.59 143 THR A O 1
ATOM 1075 N N . ASP A 1 144 ? -9.498 16.376 -4.569 1.00 47.94 144 ASP A N 1
ATOM 1076 C CA . ASP A 1 144 ? -10.689 16.516 -5.410 1.00 47.94 144 ASP A CA 1
ATOM 1077 C C . ASP A 1 144 ? -10.533 16.049 -6.890 1.00 47.94 144 ASP A C 1
ATOM 1079 O O . ASP A 1 144 ? -11.419 16.325 -7.698 1.00 47.94 144 ASP A O 1
ATOM 1083 N N . ALA A 1 145 ? -9.449 15.369 -7.309 1.00 49.94 145 ALA A N 1
ATOM 1084 C CA . ALA A 1 145 ? -9.130 15.167 -8.740 1.00 49.94 145 ALA A CA 1
ATOM 1085 C C . ALA A 1 145 ? -8.844 13.704 -9.142 1.00 49.94 145 ALA A C 1
A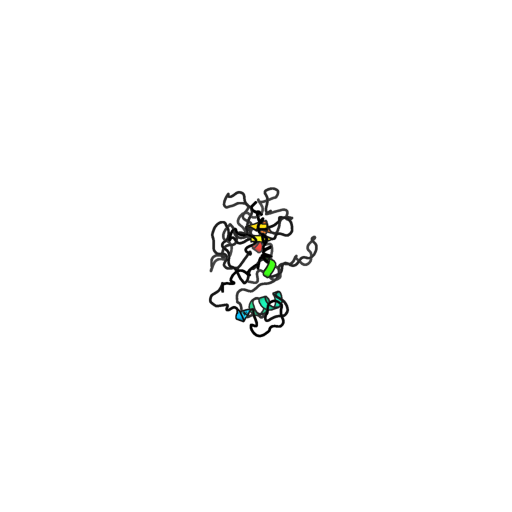TOM 1087 O O . ALA A 1 145 ? -7.957 13.042 -8.608 1.00 49.94 145 ALA A O 1
ATOM 1088 N N . GLY A 1 146 ? -9.595 13.195 -10.122 1.00 51.84 146 GLY A N 1
ATOM 1089 C CA . GLY A 1 146 ? -9.433 11.849 -10.670 1.00 51.84 146 GLY A CA 1
ATOM 1090 C C . GLY A 1 146 ? -8.158 11.666 -11.503 1.00 51.84 146 GLY A C 1
ATOM 1091 O O . GLY A 1 146 ? -8.158 12.037 -12.673 1.00 51.84 146 GLY A O 1
ATOM 1092 N N . GLU A 1 147 ? -7.182 10.963 -10.905 1.00 52.84 147 GLU A N 1
ATOM 1093 C CA . GLU A 1 147 ? -5.920 10.414 -11.469 1.00 52.84 147 GLU A CA 1
ATOM 1094 C C . GLU A 1 147 ? -4.675 11.347 -11.333 1.00 52.84 147 GLU A C 1
ATOM 1096 O O . GLU A 1 147 ? -4.835 12.535 -11.064 1.00 52.84 147 GLU A O 1
ATOM 1101 N N . PRO A 1 148 ? -3.435 10.805 -11.310 1.00 54.06 148 PRO A N 1
ATOM 1102 C CA . PRO A 1 148 ? -2.541 10.839 -10.144 1.00 54.06 148 PRO A CA 1
ATOM 1103 C C . PRO A 1 148 ? -1.467 11.934 -10.197 1.00 54.06 148 PRO A C 1
ATOM 1105 O O . PRO A 1 148 ? -1.204 12.539 -11.233 1.00 54.06 148 PRO A O 1
ATOM 1108 N N . SER A 1 149 ? -0.774 12.100 -9.071 1.00 60.47 149 SER A N 1
ATOM 1109 C CA . SER A 1 149 ? 0.587 12.616 -9.081 1.00 60.47 149 SER A CA 1
ATOM 1110 C C . SER A 1 149 ? 1.560 11.551 -9.589 1.00 60.47 149 SER A C 1
ATOM 1112 O O . SER A 1 149 ? 1.401 10.360 -9.300 1.00 60.47 149 SER A O 1
ATOM 1114 N N . LEU A 1 150 ? 2.534 12.002 -10.376 1.00 62.34 150 LEU A N 1
ATOM 1115 C CA . LEU A 1 150 ? 3.363 11.170 -11.246 1.00 62.34 150 LEU A CA 1
ATOM 1116 C C . LEU A 1 150 ? 4.041 10.022 -10.474 1.00 62.34 150 LEU A C 1
ATOM 1118 O O . LEU A 1 150 ? 3.955 8.885 -10.908 1.00 62.34 150 LEU A O 1
ATOM 1122 N N . HIS A 1 151 ? 4.502 10.257 -9.245 1.00 73.25 151 HIS A N 1
ATOM 1123 C CA . HIS A 1 151 ? 5.332 9.313 -8.476 1.00 73.25 151 HIS A CA 1
ATOM 1124 C C . HIS A 1 151 ? 4.568 8.268 -7.637 1.00 73.25 151 HIS A C 1
ATOM 1126 O O . HIS A 1 151 ? 5.157 7.520 -6.865 1.00 73.25 151 HIS A O 1
ATOM 1132 N N . SER A 1 152 ? 3.233 8.209 -7.712 1.00 76.56 152 SER A N 1
ATOM 1133 C CA . SER A 1 152 ? 2.454 7.376 -6.772 1.00 76.56 152 SER A CA 1
ATOM 1134 C C . SER A 1 152 ? 2.268 5.912 -7.190 1.00 76.56 152 SER A C 1
ATOM 1136 O O . SER A 1 152 ? 1.912 5.088 -6.348 1.00 76.56 152 SER A O 1
ATOM 1138 N N . PHE A 1 153 ? 2.413 5.577 -8.477 1.00 79.88 153 PHE A N 1
ATOM 1139 C CA . PHE A 1 153 ? 2.012 4.268 -9.017 1.00 79.88 153 PHE A CA 1
ATOM 1140 C C . PHE A 1 153 ? 3.118 3.565 -9.793 1.00 79.88 153 PHE A C 1
ATOM 1142 O O . PHE A 1 153 ? 3.765 2.670 -9.255 1.00 79.88 153 PHE A O 1
ATOM 1149 N N . ALA A 1 154 ? 3.252 3.909 -11.065 1.00 79.00 154 ALA A N 1
ATOM 1150 C CA . ALA A 1 154 ? 4.279 3.432 -11.964 1.00 79.00 154 ALA A CA 1
ATOM 1151 C C . ALA A 1 154 ? 4.646 4.624 -12.833 1.00 79.00 154 ALA A C 1
ATOM 1153 O O . ALA A 1 154 ? 3.805 5.076 -13.615 1.00 79.00 154 ALA A O 1
ATOM 1154 N N . ASP A 1 155 ? 5.826 5.180 -12.607 1.00 72.75 155 ASP A N 1
ATOM 1155 C CA . ASP A 1 155 ? 6.224 6.454 -13.188 1.00 72.75 155 ASP A CA 1
ATOM 1156 C C . ASP A 1 155 ? 7.395 6.313 -14.164 1.00 72.75 155 ASP A C 1
ATOM 1158 O O . ASP A 1 155 ? 7.706 7.265 -14.864 1.00 72.75 155 ASP A O 1
ATOM 1162 N N . ASN A 1 156 ? 7.983 5.118 -14.326 1.00 74.25 156 ASN A N 1
ATOM 1163 C CA . ASN A 1 156 ? 9.104 4.902 -15.243 1.00 74.25 156 ASN A CA 1
ATOM 1164 C C . ASN A 1 156 ? 10.242 5.933 -15.033 1.00 74.25 156 ASN A C 1
ATOM 1166 O O . ASN A 1 156 ? 10.803 6.447 -16.005 1.00 74.25 156 ASN A O 1
ATOM 1170 N N . ASP A 1 157 ? 10.577 6.225 -13.770 1.00 73.56 157 ASP A N 1
ATOM 1171 C CA . ASP A 1 157 ? 11.618 7.193 -13.387 1.00 73.56 157 ASP A CA 1
ATOM 1172 C C . ASP A 1 157 ? 11.309 8.623 -13.882 1.00 73.56 157 ASP A C 1
ATOM 1174 O O . ASP A 1 157 ? 12.179 9.350 -14.367 1.00 73.56 157 ASP A O 1
ATOM 1178 N N . GLU A 1 158 ? 10.041 9.040 -13.823 1.00 72.19 158 GLU A N 1
ATOM 1179 C CA . GLU A 1 158 ? 9.613 10.361 -14.309 1.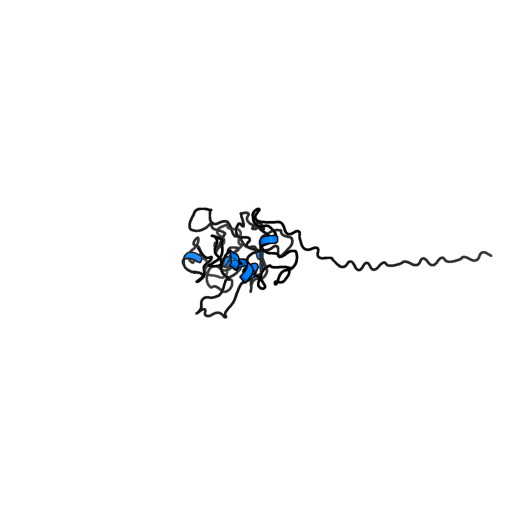00 72.19 158 GLU A CA 1
ATOM 1180 C C . GLU A 1 158 ? 10.218 11.523 -13.499 1.00 72.19 158 GLU A C 1
ATOM 1182 O O . GLU A 1 158 ? 10.308 12.644 -14.007 1.00 72.19 158 GLU A O 1
ATOM 1187 N N . ASP A 1 159 ? 10.703 11.273 -12.279 1.00 71.62 159 ASP A N 1
ATOM 1188 C CA . ASP A 1 159 ? 11.489 12.245 -11.510 1.00 71.62 159 ASP A CA 1
ATOM 1189 C C . ASP A 1 159 ? 12.999 12.246 -11.827 1.00 71.62 159 ASP A C 1
ATOM 1191 O O . ASP A 1 159 ? 13.723 13.141 -11.374 1.00 71.62 159 ASP A O 1
ATOM 1195 N N . GLY A 1 160 ? 13.477 11.302 -12.644 1.00 76.56 160 GLY A N 1
ATOM 1196 C CA . GLY A 1 160 ? 14.858 11.210 -13.113 1.00 76.56 160 GLY A CA 1
ATOM 1197 C C . GLY A 1 160 ? 15.871 10.878 -12.016 1.00 76.56 160 GLY A C 1
ATOM 1198 O O . GLY A 1 160 ? 17.050 11.241 -12.139 1.00 76.56 160 GLY A O 1
ATOM 1199 N N . ASN A 1 161 ? 15.432 10.240 -10.931 1.00 80.88 161 ASN A N 1
ATOM 1200 C CA . ASN A 1 161 ? 16.276 9.843 -9.812 1.00 80.88 161 ASN A CA 1
ATOM 1201 C C . ASN A 1 161 ? 16.960 8.468 -10.026 1.00 80.88 161 ASN A C 1
ATOM 1203 O O . ASN A 1 161 ? 17.834 8.087 -9.241 1.00 80.88 161 ASN A O 1
ATOM 1207 N N . THR A 1 162 ? 16.630 7.754 -11.109 1.00 82.94 162 THR A N 1
ATOM 1208 C CA . THR A 1 162 ? 17.072 6.398 -11.493 1.00 82.94 162 THR A CA 1
ATOM 1209 C C . THR A 1 162 ? 16.590 5.260 -10.581 1.00 82.94 162 THR A C 1
ATOM 1211 O O . THR A 1 162 ? 17.166 4.165 -10.563 1.00 82.94 162 THR A O 1
ATOM 1214 N N . VAL A 1 163 ? 15.524 5.503 -9.827 1.00 84.44 163 VAL A N 1
ATOM 1215 C CA . VAL A 1 163 ? 14.887 4.619 -8.851 1.00 84.44 163 VAL A CA 1
ATOM 1216 C C . VAL A 1 163 ? 13.427 4.427 -9.250 1.00 84.44 163 VAL A C 1
ATOM 1218 O O . VAL A 1 163 ? 12.685 5.369 -9.463 1.00 84.44 163 VAL A O 1
ATOM 1221 N N . TYR A 1 164 ? 13.009 3.167 -9.311 1.00 85.31 164 TYR A N 1
ATOM 1222 C CA . TYR A 1 164 ? 11.633 2.779 -9.615 1.00 85.31 164 TYR A CA 1
ATOM 1223 C C . TYR A 1 164 ? 10.921 2.447 -8.303 1.00 85.31 164 TYR A C 1
ATOM 1225 O O . TYR A 1 164 ? 11.060 1.333 -7.777 1.00 85.31 164 TYR A O 1
ATOM 1233 N N . ASP A 1 165 ? 10.244 3.435 -7.733 1.00 83.94 165 ASP A N 1
ATOM 1234 C CA . ASP A 1 165 ? 9.714 3.422 -6.366 1.00 83.94 165 ASP A CA 1
ATOM 1235 C C . ASP A 1 165 ? 8.195 3.626 -6.285 1.00 83.94 165 ASP A C 1
ATOM 1237 O O . ASP A 1 165 ? 7.617 3.577 -5.191 1.00 83.94 165 ASP A O 1
ATOM 1241 N N . GLY A 1 166 ? 7.521 3.756 -7.429 1.00 85.38 166 GLY A N 1
ATOM 1242 C CA . GLY A 1 166 ? 6.071 3.747 -7.485 1.00 85.38 166 GLY A CA 1
ATOM 1243 C C . GLY A 1 166 ? 5.510 2.474 -6.837 1.00 85.38 166 GLY A C 1
ATOM 1244 O O . GLY A 1 166 ? 6.100 1.387 -6.918 1.00 85.38 166 GLY A O 1
ATOM 1245 N N . VAL A 1 167 ? 4.363 2.573 -6.152 1.00 84.44 167 VAL A N 1
ATOM 1246 C CA . VAL A 1 167 ? 3.822 1.447 -5.361 1.00 84.44 167 VAL A CA 1
ATOM 1247 C C . VAL A 1 167 ? 3.590 0.182 -6.194 1.00 84.44 167 VAL A C 1
ATOM 1249 O O . VAL A 1 167 ? 3.784 -0.936 -5.704 1.00 84.44 167 VAL A O 1
ATOM 1252 N N . CYS A 1 168 ? 3.196 0.346 -7.460 1.00 84.06 168 CYS A N 1
ATOM 1253 C CA . CYS A 1 168 ? 2.975 -0.770 -8.367 1.00 84.06 168 CYS A CA 1
ATOM 1254 C C . CYS A 1 168 ? 4.309 -1.356 -8.827 1.00 84.06 168 CYS A C 1
ATOM 1256 O O . CYS A 1 168 ? 4.496 -2.563 -8.694 1.00 84.06 168 CYS A O 1
ATOM 1258 N N . GLU A 1 169 ? 5.246 -0.525 -9.282 1.00 85.75 169 GLU A N 1
ATOM 1259 C CA . GLU A 1 169 ? 6.570 -0.962 -9.751 1.00 85.75 169 GLU A CA 1
ATOM 1260 C C . GLU A 1 169 ? 7.331 -1.715 -8.665 1.00 85.75 169 GLU A C 1
ATOM 1262 O O . GLU A 1 169 ? 7.833 -2.822 -8.886 1.00 85.75 169 GLU A O 1
ATOM 1267 N N . THR A 1 170 ? 7.331 -1.148 -7.458 1.00 87.75 170 THR A N 1
ATOM 1268 C CA . THR A 1 170 ? 8.013 -1.681 -6.281 1.00 87.75 170 THR A CA 1
ATOM 1269 C C . THR A 1 170 ? 7.613 -3.127 -5.992 1.00 87.75 170 THR A C 1
ATOM 1271 O O . THR A 1 170 ? 8.475 -3.962 -5.707 1.00 87.75 170 THR A O 1
ATOM 1274 N N . CYS A 1 171 ? 6.319 -3.450 -6.087 1.00 85.25 171 CYS A N 1
ATOM 1275 C CA . CYS A 1 171 ? 5.797 -4.774 -5.746 1.00 85.25 171 CYS A CA 1
ATOM 1276 C C . CYS A 1 171 ? 5.639 -5.718 -6.950 1.00 85.25 171 CYS A C 1
ATOM 1278 O O . CYS A 1 171 ? 5.814 -6.931 -6.798 1.00 85.25 171 CYS A O 1
ATOM 1280 N N . HIS A 1 172 ? 5.333 -5.209 -8.146 1.00 85.69 172 HIS A N 1
ATOM 1281 C CA . HIS A 1 172 ? 5.042 -6.012 -9.340 1.00 85.69 172 HIS A CA 1
ATOM 1282 C C . HIS A 1 172 ? 6.291 -6.328 -10.170 1.00 85.69 172 HIS A C 1
ATOM 1284 O O . HIS A 1 172 ? 6.371 -6.082 -11.369 1.00 85.69 172 HIS A O 1
ATOM 1290 N N . THR A 1 173 ? 7.257 -6.988 -9.545 1.00 85.00 173 THR A N 1
ATOM 1291 C CA . THR A 1 173 ? 8.620 -7.133 -10.083 1.00 85.00 173 THR A CA 1
ATOM 1292 C C . THR A 1 173 ? 8.787 -8.229 -11.141 1.00 85.00 173 THR A C 1
ATOM 1294 O O . THR A 1 173 ? 9.823 -8.316 -11.792 1.00 85.00 173 THR A O 1
ATOM 1297 N N . LEU A 1 174 ? 7.765 -9.071 -11.324 1.00 81.94 174 LEU A N 1
ATOM 1298 C CA . LEU A 1 174 ? 7.720 -10.141 -12.332 1.00 81.94 174 LEU A CA 1
ATOM 1299 C C . LEU A 1 174 ? 6.847 -9.783 -13.543 1.00 81.94 174 LEU A C 1
ATOM 1301 O O . LEU A 1 174 ? 6.606 -10.629 -14.406 1.00 81.94 174 LEU A O 1
ATOM 1305 N N . THR A 1 175 ? 6.321 -8.560 -13.586 1.00 80.06 175 THR A N 1
ATOM 1306 C CA . THR A 1 175 ? 5.526 -8.090 -14.719 1.00 80.06 175 THR A CA 1
ATOM 1307 C C . THR A 1 175 ? 6.430 -7.721 -15.895 1.00 80.06 175 THR A C 1
ATOM 1309 O O . THR A 1 175 ? 7.617 -7.435 -15.739 1.00 80.06 175 THR A O 1
ATOM 1312 N N . ARG A 1 176 ? 5.876 -7.772 -17.113 1.00 85.56 176 ARG A N 1
ATOM 1313 C CA . ARG A 1 176 ? 6.602 -7.400 -18.341 1.00 85.56 176 ARG A CA 1
ATOM 1314 C C . ARG A 1 176 ? 6.832 -5.887 -18.448 1.00 85.56 176 ARG A C 1
ATOM 1316 O O . ARG A 1 176 ? 7.804 -5.471 -19.075 1.00 85.56 176 ARG A O 1
ATOM 1323 N N . HIS A 1 177 ? 5.924 -5.108 -17.873 1.00 87.00 177 HIS A N 1
ATOM 1324 C CA . HIS A 1 177 ? 5.865 -3.657 -17.979 1.00 87.00 177 HIS A CA 1
ATOM 1325 C C . HIS A 1 177 ? 5.943 -3.046 -16.587 1.00 87.00 177 HIS A C 1
ATOM 1327 O O . HIS A 1 177 ? 5.352 -3.618 -15.678 1.00 87.00 177 HIS A O 1
ATOM 1333 N N . HIS A 1 178 ? 6.603 -1.897 -16.434 1.00 84.00 178 HIS A N 1
ATOM 1334 C CA . HIS A 1 178 ? 6.647 -1.157 -15.160 1.00 84.00 178 HIS A CA 1
ATOM 1335 C C . HIS A 1 178 ? 7.134 -1.987 -13.970 1.00 84.00 178 HIS A C 1
ATOM 1337 O O . HIS A 1 178 ? 6.472 -2.224 -12.964 1.00 84.00 178 HIS A O 1
ATOM 1343 N N . HIS A 1 179 ? 8.359 -2.435 -14.178 1.00 86.62 179 HIS A N 1
ATOM 1344 C CA . HIS A 1 179 ? 9.321 -2.989 -13.257 1.00 86.62 179 HIS A CA 1
ATOM 1345 C C . HIS A 1 179 ? 9.970 -2.126 -12.177 1.00 86.62 179 HIS A C 1
ATOM 1347 O O . HIS A 1 179 ? 10.350 -1.014 -12.507 1.00 86.62 179 HIS A O 1
ATOM 1353 N N . ASN A 1 180 ? 10.354 -2.649 -11.009 1.00 87.31 180 ASN A N 1
ATOM 1354 C CA . ASN A 1 180 ? 11.298 -1.942 -10.125 1.00 87.31 180 ASN A CA 1
ATOM 1355 C C . ASN A 1 180 ? 12.784 -1.997 -10.554 1.00 87.31 180 ASN A C 1
ATOM 1357 O O . ASN A 1 180 ? 13.687 -2.017 -9.710 1.00 87.31 180 ASN A O 1
ATOM 1361 N N . ASN A 1 181 ? 13.067 -2.130 -11.848 1.00 85.19 181 ASN A N 1
ATOM 1362 C CA . ASN A 1 181 ? 14.424 -2.149 -12.390 1.00 85.19 181 ASN A CA 1
ATOM 1363 C C . ASN A 1 181 ? 14.396 -1.807 -13.893 1.00 85.19 181 ASN A C 1
ATOM 1365 O O . ASN A 1 181 ? 13.329 -1.896 -14.483 1.00 85.19 181 ASN A O 1
ATOM 1369 N N . PRO A 1 182 ? 15.540 -1.511 -14.539 1.00 84.94 182 PRO A N 1
ATOM 1370 C CA . PRO A 1 182 ? 15.556 -1.085 -15.944 1.00 84.94 182 PRO A CA 1
ATOM 1371 C C . PRO A 1 182 ? 15.222 -2.166 -16.990 1.00 84.94 182 PRO A C 1
ATOM 1373 O O . PRO A 1 182 ? 15.227 -1.880 -18.187 1.00 84.94 182 PRO A O 1
ATOM 1376 N N . THR A 1 183 ? 15.050 -3.435 -16.601 1.00 82.94 183 THR A N 1
ATOM 1377 C CA . THR A 1 183 ? 14.986 -4.581 -17.529 1.00 82.94 183 THR A CA 1
ATOM 1378 C C . THR A 1 183 ? 13.570 -4.916 -17.998 1.00 82.94 183 THR A C 1
ATOM 1380 O O . THR A 1 183 ? 13.201 -6.081 -18.084 1.00 82.94 183 THR A O 1
ATOM 1383 N N . GLY A 1 184 ? 12.757 -3.924 -18.344 1.00 79.06 184 GLY A N 1
ATOM 1384 C CA . GLY A 1 184 ? 11.358 -4.124 -18.723 1.00 79.06 184 GLY A CA 1
ATOM 1385 C C . GLY A 1 184 ? 10.935 -3.251 -19.891 1.00 79.06 184 GLY A C 1
ATOM 1386 O O . GLY A 1 184 ? 11.701 -2.434 -20.399 1.00 79.06 184 GLY A O 1
ATOM 1387 N N . ASP A 1 185 ? 9.689 -3.420 -20.327 1.00 87.38 185 ASP A N 1
ATOM 1388 C CA . ASP A 1 185 ? 9.060 -2.431 -21.196 1.00 87.38 185 ASP A CA 1
ATOM 1389 C C . ASP A 1 185 ? 8.368 -1.367 -20.344 1.00 87.38 185 ASP A C 1
ATOM 1391 O O . ASP A 1 185 ? 7.224 -1.530 -19.919 1.00 87.38 185 ASP A O 1
ATOM 1395 N N . HIS A 1 186 ? 9.068 -0.263 -20.123 1.00 85.06 186 HIS A N 1
ATOM 1396 C CA . HIS A 1 186 ? 8.536 0.876 -19.385 1.00 85.06 186 HIS A CA 1
ATOM 1397 C C . HIS A 1 186 ? 7.872 1.931 -20.281 1.00 85.06 186 HIS A C 1
ATOM 1399 O O . HIS A 1 186 ? 7.497 3.001 -19.820 1.00 85.06 186 HIS A O 1
ATOM 1405 N N . SER A 1 187 ? 7.691 1.646 -21.575 1.00 85.94 187 SER A N 1
ATOM 1406 C CA . SER A 1 187 ? 7.007 2.561 -22.501 1.00 85.94 187 SER A CA 1
ATOM 1407 C C . SER A 1 187 ? 5.478 2.406 -22.494 1.00 85.94 187 SER A C 1
ATOM 1409 O O . SER A 1 187 ? 4.756 3.140 -23.171 1.00 85.94 187 SER A O 1
ATOM 1411 N N . HIS A 1 188 ? 4.966 1.446 -21.726 1.00 84.94 188 HIS A N 1
ATOM 1412 C CA . HIS A 1 188 ? 3.559 1.070 -21.689 1.00 84.94 188 HIS A CA 1
ATOM 1413 C C . HIS A 1 188 ? 2.707 2.069 -20.888 1.00 84.94 188 HIS A C 1
ATOM 1415 O O . HIS A 1 188 ? 2.737 2.039 -19.672 1.00 84.94 188 HIS A O 1
ATOM 1421 N N . HIS A 1 189 ? 1.892 2.918 -21.523 1.00 81.69 189 HIS A N 1
ATOM 1422 C CA . HIS A 1 189 ? 1.018 3.875 -20.806 1.00 81.69 189 HIS A CA 1
ATOM 1423 C C . HIS A 1 189 ? 1.766 4.775 -19.798 1.00 81.69 189 HIS A C 1
ATOM 1425 O O . HIS A 1 189 ? 1.341 4.938 -18.656 1.00 81.69 189 HIS A O 1
ATOM 1431 N N . VAL A 1 190 ? 2.899 5.347 -20.219 1.00 78.06 190 VAL A N 1
ATOM 1432 C CA . VAL A 1 190 ? 3.696 6.281 -19.400 1.00 78.06 190 VAL A CA 1
ATOM 1433 C C . VAL A 1 190 ? 2.825 7.432 -18.882 1.00 78.06 190 VAL A C 1
ATOM 1435 O O . VAL A 1 190 ? 2.068 8.024 -19.655 1.00 78.06 190 VAL A O 1
ATOM 1438 N N . GLY A 1 191 ? 2.933 7.735 -17.585 1.00 71.19 191 GLY A N 1
ATOM 1439 C CA . GLY A 1 191 ? 2.177 8.796 -16.909 1.00 71.19 191 GLY A CA 1
ATOM 1440 C C . GLY A 1 191 ? 0.706 8.461 -16.611 1.00 71.19 191 GLY A C 1
ATOM 1441 O O . GLY A 1 191 ? -0.020 9.296 -16.072 1.00 71.19 191 GLY A O 1
ATOM 1442 N N . GLU A 1 192 ? 0.229 7.258 -16.953 1.00 74.94 192 GLU A N 1
ATOM 1443 C CA . GLU A 1 192 ? -1.109 6.786 -16.575 1.00 74.94 192 GLU A CA 1
ATOM 1444 C C . GLU A 1 192 ? -1.080 5.943 -15.291 1.00 74.94 192 GLU A C 1
ATOM 1446 O O . GLU A 1 192 ? -0.081 5.315 -14.946 1.00 74.94 192 GLU A O 1
ATOM 1451 N N . THR A 1 193 ? -2.218 5.838 -14.595 1.00 73.56 193 THR A N 1
ATOM 1452 C CA . THR A 1 193 ? -2.339 4.870 -13.496 1.00 73.56 193 THR A CA 1
ATOM 1453 C C . THR A 1 193 ? -2.667 3.487 -13.999 1.00 73.56 193 THR A C 1
ATOM 1455 O O . THR A 1 193 ? -3.592 3.277 -14.787 1.00 73.56 193 THR A O 1
ATOM 1458 N N . CYS A 1 194 ? -2.004 2.506 -13.390 1.00 76.44 194 CYS A N 1
ATOM 1459 C CA . CYS A 1 194 ? -2.341 1.099 -13.553 1.00 76.44 194 CYS A CA 1
ATOM 1460 C C . CYS A 1 194 ? -3.832 0.845 -13.263 1.00 76.44 194 CYS A C 1
ATOM 1462 O O . CYS A 1 194 ? -4.461 0.060 -13.964 1.00 76.44 194 CYS A O 1
ATOM 1464 N N . THR A 1 195 ? -4.432 1.564 -12.302 1.00 72.81 195 THR A N 1
ATOM 1465 C CA . THR A 1 195 ? -5.837 1.396 -11.883 1.00 72.81 195 THR A CA 1
ATOM 1466 C C . THR A 1 195 ? -6.874 1.768 -12.940 1.00 72.81 195 THR A C 1
ATOM 1468 O O . THR A 1 195 ? -8.053 1.507 -12.737 1.00 72.81 195 THR A O 1
ATOM 1471 N N . ARG A 1 196 ? -6.478 2.389 -14.057 1.00 73.31 196 ARG A N 1
ATOM 1472 C CA . ARG A 1 196 ? -7.392 2.651 -15.175 1.00 73.31 196 ARG A CA 1
ATOM 1473 C C . ARG A 1 196 ? -7.771 1.375 -15.937 1.00 73.31 196 ARG A C 1
ATOM 1475 O O . ARG A 1 196 ? -8.873 1.299 -16.476 1.00 73.31 196 ARG A O 1
ATOM 1482 N N . CYS A 1 197 ? -6.846 0.418 -16.014 1.00 76.38 197 CYS A N 1
ATOM 1483 C CA . CYS A 1 197 ? -6.980 -0.814 -16.803 1.00 76.38 197 CYS A CA 1
ATOM 1484 C C . CYS A 1 197 ? -6.798 -2.088 -15.958 1.00 76.38 197 CYS A C 1
ATOM 1486 O O . CYS A 1 197 ? -7.282 -3.153 -16.337 1.00 76.38 197 CYS A O 1
ATOM 1488 N N . HIS A 1 198 ? -6.109 -1.988 -14.819 1.00 73.75 198 HIS A N 1
ATOM 1489 C CA . HIS A 1 198 ? -5.973 -3.026 -13.804 1.00 73.75 198 HIS A CA 1
ATOM 1490 C C . HIS A 1 198 ? -6.895 -2.709 -12.632 1.00 73.75 198 HIS A C 1
ATOM 1492 O O . HIS A 1 198 ? -6.487 -2.139 -11.619 1.00 73.75 198 HIS A O 1
ATOM 1498 N N . ASP A 1 199 ? -8.157 -3.091 -12.795 1.00 67.38 199 ASP A N 1
ATOM 1499 C CA . ASP A 1 199 ? -9.132 -3.007 -11.721 1.00 67.38 199 ASP A CA 1
ATOM 1500 C C . ASP A 1 199 ? -8.804 -4.041 -10.640 1.00 67.38 199 ASP A C 1
ATOM 1502 O O . ASP A 1 199 ? -8.568 -5.222 -10.909 1.00 67.38 199 ASP A O 1
ATOM 1506 N N . HIS A 1 200 ? -8.852 -3.615 -9.386 1.00 66.62 200 HIS A N 1
ATOM 1507 C CA . HIS A 1 200 ? -9.073 -4.545 -8.290 1.00 66.62 200 HIS A CA 1
ATOM 1508 C C . HIS A 1 200 ? -10.571 -4.879 -8.326 1.00 66.62 200 HIS A C 1
ATOM 1510 O O . HIS A 1 200 ? -11.389 -3.962 -8.266 1.00 66.62 200 HIS A O 1
ATOM 1516 N N . LEU A 1 201 ? -10.950 -6.156 -8.470 1.00 50.97 201 LEU A N 1
ATOM 1517 C CA . LEU A 1 201 ? -12.368 -6.573 -8.496 1.00 50.97 201 LEU A CA 1
ATOM 1518 C C . LEU A 1 201 ? -13.137 -6.082 -7.258 1.00 50.97 201 LEU A C 1
ATOM 1520 O O . LEU A 1 201 ? -14.317 -5.756 -7.357 1.00 50.97 201 LEU A O 1
ATOM 1524 N N . ASP A 1 202 ? -12.419 -5.935 -6.146 1.00 50.94 202 ASP A N 1
ATOM 1525 C CA . ASP A 1 202 ? -12.879 -5.349 -4.893 1.00 50.94 202 ASP A CA 1
ATOM 1526 C C . ASP A 1 202 ? -12.201 -4.002 -4.596 1.00 50.94 202 ASP A C 1
ATOM 1528 O O . ASP A 1 202 ? -12.164 -3.565 -3.462 1.00 50.94 202 ASP A O 1
ATOM 1532 N N . GLY A 1 203 ? -11.662 -3.326 -5.611 1.00 48.62 203 GLY A N 1
ATOM 1533 C CA . GLY A 1 203 ? -11.133 -1.965 -5.564 1.00 48.62 203 GLY A CA 1
ATOM 1534 C C . GLY A 1 203 ? -9.952 -1.696 -4.614 1.00 48.62 203 GLY A C 1
ATOM 1535 O O . GLY A 1 203 ? -9.717 -2.339 -3.600 1.00 48.62 203 GLY A O 1
ATOM 1536 N N . PHE A 1 204 ? -9.278 -0.577 -4.861 1.00 51.66 204 PHE A N 1
ATOM 1537 C CA . PHE A 1 204 ? -9.066 0.386 -3.778 1.00 51.66 204 PHE A CA 1
ATOM 1538 C C . PHE A 1 204 ? -10.431 1.046 -3.508 1.00 51.66 204 PHE A C 1
ATOM 1540 O O . PHE A 1 204 ? -10.610 2.181 -3.941 1.00 51.66 204 PHE A O 1
ATOM 1547 N N . LEU A 1 205 ? -11.420 0.272 -3.012 1.00 39.78 205 LEU A N 1
ATOM 1548 C CA . LEU A 1 205 ? -12.867 0.523 -3.180 1.00 39.78 205 LEU A CA 1
ATOM 1549 C C . LEU A 1 205 ? -13.206 2.027 -3.250 1.00 39.78 205 LEU A C 1
ATOM 1551 O O . LEU A 1 205 ? -12.930 2.780 -2.313 1.00 39.78 205 LEU A O 1
ATOM 1555 N N . ARG A 1 206 ? -13.771 2.436 -4.395 1.00 40.94 206 ARG A N 1
ATOM 1556 C CA . ARG A 1 206 ? -14.248 3.805 -4.632 1.00 40.94 206 ARG A CA 1
ATOM 1557 C C . ARG A 1 206 ? -15.308 4.219 -3.618 1.00 40.94 206 ARG A C 1
ATOM 1559 O O . ARG A 1 206 ? -16.134 3.355 -3.244 1.00 40.94 206 ARG A O 1
#

Secondary structure (DSSP, 8-state):
----------------------PPP----SSTT--HHHHB-TT--SSGGGBSSSSHHHHHHHHHSTTSS-SS----EE--TT-SSPP-EE-HHHHB-TT--PPPTT----TT-BBB--STT-S-EEEETTTEEEE-B-----TT-SS--GGGS--SSTTSSS---BHHHHH-TTSSBS-SSSSSBTTTTTTS-GGGTS--TTTT--

Foldseek 3Di:
DDDDDDDDDDDPPPPPPPPVPPPPPPQDQPDPPDDPVLQADPVADCDPPRGNDPDPQVSVCCAQNPPHVDPQHADWDWDPPDDPDDIDTQGPVQFADSRDFFAAPVGAGSVVRGADPPDPPSHRWGQEPPPGIAGADAHPAPPPDDFHDQRAAQAVCVVVPQFGHHPPQRHVQVDQERHRHPNHNPVPPHSGHPCVPDPDPCHSPD

pLDDT: mean 75.69, std 15.62, range [35.16, 96.31]